Protein AF-A0A3D5N5K6-F1 (afdb_monomer)

Solvent-accessible surface area (backbone atoms only — not comparable to full-atom values): 16602 Å² total; per-residue (Å²): 133,78,79,42,52,76,46,77,50,77,44,56,60,80,38,67,52,71,52,76,47,80,39,95,54,80,63,45,39,36,43,78,92,42,77,49,85,62,44,78,75,52,94,49,30,33,41,36,75,45,75,48,86,70,58,41,61,30,35,37,25,45,87,90,39,56,54,33,35,40,42,38,41,62,41,78,82,64,63,45,47,53,42,69,78,46,81,73,44,74,46,101,82,42,24,42,37,39,37,36,41,36,41,32,90,84,9,40,70,44,39,33,37,42,34,40,80,44,70,90,77,83,49,77,73,44,48,60,95,63,75,64,50,75,40,78,68,72,62,92,70,70,100,52,102,60,57,55,36,64,51,70,52,78,45,76,44,84,43,37,87,40,94,56,33,65,32,50,25,33,37,33,41,41,36,27,34,74,89,67,40,64,32,67,29,76,76,45,75,48,65,37,38,53,73,88,63,85,43,70,60,29,42,51,37,49,53,40,32,52,45,37,57,42,35,50,90,45,28,64,60,42,42,60,65,44,48,67,59,68,77,34,45,71,76,63,74,57,44,62,69,55,53,53,55,50,50,50,40,44,54,53,40,68,76,35,50,85,39,65,70,55,44,53,53,35,33,53,50,37,50,55,46,24,52,51,52,46,55,55,50,50,60,49,53,53,52,54,47,52,60,54,58,76,73,108

Nearest PDB structures (foldseek):
  3pvm-assembly2_C  TM=3.194E-01  e=9.509E-04  Homo sapiens
  5j67-assembly4_D  TM=3.113E-01  e=1.132E-03  Homo sapiens
  5kve-assembly1_E  TM=4.682E-01  e=7.605E-01  Zika virus
  6umv-assembly1_A  TM=2.781E-01  e=1.184E-01  Homo sapiens
  5kvg-assembly1_E  TM=4.454E-01  e=3.069E+00  Zika virus

Secondary structure (DSSP, 8-state):
--PPEEEEEEEETT-EEEEEEE-SS-EEEEETTEEE--EEEETTEEEEEEE--S-EEEEEEETTEEEEEEEEEEEPP---EEEESS--EE-TTSEEEE-EEEE-SS-EEEEEEEEEE--SSS-GGGG-S---EEEESS-S--SSSS--SEEE--EEEE-TTSTTTTSEEEEEEEEEETTS-EEEPPPEEEEPP-----SHHHHHHHHHHHHHHH-GGGHHHHHHHHHHHHT-GGGGTT-HHHHHHHHHHHHHHHH-TT-HHHHHHHHHHHHHHHHHHHHHHHHHHHHHHHHHHTT-

pLDDT: mean 86.35, std 11.75, range [42.94, 97.5]

Structure (mmCIF, N/CA/C/O backbone):
data_AF-A0A3D5N5K6-F1
#
_entry.id   AF-A0A3D5N5K6-F1
#
loop_
_atom_site.group_PDB
_atom_site.id
_atom_site.type_symbol
_atom_site.label_atom_id
_atom_site.label_alt_id
_atom_site.label_comp_id
_atom_site.label_asym_id
_atom_site.label_entity_id
_atom_site.label_seq_id
_atom_site.pdbx_PDB_ins_code
_atom_site.Cartn_x
_atom_site.Cartn_y
_atom_site.Cartn_z
_atom_site.occupancy
_atom_site.B_iso_or_equiv
_atom_site.auth_seq_id
_atom_site.auth_comp_id
_atom_site.auth_asym_id
_atom_site.auth_atom_id
_atom_site.pdbx_PDB_model_num
ATOM 1 N N . PRO A 1 1 ? -42.366 6.193 50.658 1.00 42.94 1 PRO A N 1
ATOM 2 C CA . PRO A 1 1 ? -41.509 5.410 49.743 1.00 42.94 1 PRO A CA 1
ATOM 3 C C . PRO A 1 1 ? -41.446 6.104 48.379 1.00 42.94 1 PRO A C 1
ATOM 5 O O . PRO A 1 1 ? -42.270 5.856 47.506 1.00 42.94 1 PRO A O 1
ATOM 8 N N . SER A 1 2 ? -40.545 7.076 48.244 1.00 47.59 2 SER A N 1
ATOM 9 C CA . SER A 1 2 ? -40.238 7.666 46.942 1.00 47.59 2 SER A CA 1
ATOM 10 C C . SER A 1 2 ? -39.513 6.597 46.129 1.00 47.59 2 SER A C 1
ATOM 12 O O . SER A 1 2 ? -38.385 6.258 46.479 1.00 47.59 2 SER A O 1
ATOM 14 N N . ASN A 1 3 ? -40.178 6.023 45.125 1.00 56.62 3 ASN A N 1
ATOM 15 C CA . ASN A 1 3 ? -39.531 5.129 44.168 1.00 56.62 3 ASN A CA 1
ATOM 16 C C . ASN A 1 3 ? -38.364 5.894 43.539 1.00 56.62 3 ASN A C 1
ATOM 18 O O . ASN A 1 3 ? -38.592 6.931 42.916 1.00 56.62 3 ASN A O 1
ATOM 22 N N . GLY A 1 4 ? -37.136 5.424 43.766 1.00 64.19 4 GLY A N 1
ATOM 23 C CA . GLY A 1 4 ? -35.957 5.956 43.096 1.00 64.19 4 GLY A CA 1
ATOM 24 C C . GLY A 1 4 ? -36.121 5.860 41.581 1.00 64.19 4 GLY A C 1
ATOM 25 O O . GLY A 1 4 ? -36.787 4.955 41.072 1.00 64.19 4 GLY A O 1
ATOM 26 N N . GLU A 1 5 ? -35.553 6.821 40.865 1.00 81.81 5 GLU A N 1
ATOM 27 C CA . GLU A 1 5 ? -35.634 6.865 39.408 1.00 81.81 5 GLU A CA 1
ATOM 28 C C . GLU A 1 5 ? -34.797 5.728 38.810 1.00 81.81 5 GLU A C 1
ATOM 30 O O . GLU A 1 5 ? -33.631 5.562 39.171 1.00 81.81 5 GLU A O 1
ATOM 35 N N . VAL A 1 6 ? -35.390 4.923 37.923 1.00 88.06 6 VAL A N 1
ATOM 36 C CA . VAL A 1 6 ? -34.690 3.840 37.220 1.00 88.06 6 VAL A CA 1
ATOM 37 C C . VAL A 1 6 ? -34.416 4.284 35.793 1.00 88.06 6 VAL A C 1
ATOM 39 O O . VAL A 1 6 ? -35.353 4.483 35.020 1.00 88.06 6 VAL A O 1
ATOM 42 N N . ILE A 1 7 ? -33.142 4.392 35.430 1.00 89.25 7 ILE A N 1
ATOM 43 C CA . ILE A 1 7 ? -32.708 4.757 34.081 1.00 89.25 7 ILE A CA 1
ATOM 44 C C . ILE A 1 7 ? -31.964 3.575 33.469 1.00 89.25 7 ILE A C 1
ATOM 46 O O . ILE A 1 7 ? -31.137 2.939 34.118 1.00 89.25 7 ILE A O 1
ATOM 50 N N . ASN A 1 8 ? -32.267 3.275 32.210 1.00 90.94 8 ASN A N 1
ATOM 51 C CA . ASN A 1 8 ? -31.584 2.240 31.443 1.00 90.94 8 ASN A CA 1
ATOM 52 C C . ASN A 1 8 ? -30.817 2.914 30.307 1.00 90.94 8 ASN A C 1
ATOM 54 O O . ASN A 1 8 ? -31.402 3.713 29.575 1.00 90.94 8 ASN A O 1
ATOM 58 N N . PHE A 1 9 ? -29.542 2.583 30.136 1.00 85.69 9 PHE A N 1
ATOM 59 C CA . PHE A 1 9 ? -28.748 3.060 29.006 1.00 85.69 9 PHE A CA 1
ATOM 60 C C . PHE A 1 9 ? -27.690 2.035 28.597 1.00 85.69 9 PHE A C 1
ATOM 62 O O . PHE A 1 9 ? -27.199 1.245 29.407 1.00 85.69 9 PHE A O 1
ATOM 69 N N . GLN A 1 10 ? -27.369 2.052 27.306 1.00 87.06 10 GLN A N 1
ATOM 70 C CA . GLN A 1 10 ? -26.260 1.310 26.721 1.00 87.06 10 GLN A CA 1
ATOM 71 C C . GLN A 1 10 ? -25.088 2.263 26.528 1.00 87.06 10 GLN A C 1
ATOM 73 O O . GLN A 1 10 ? -25.282 3.372 26.032 1.00 87.06 10 GLN A O 1
ATOM 78 N N . VAL A 1 11 ? -23.897 1.835 26.937 1.00 86.56 11 VAL A N 1
ATOM 79 C CA . VAL A 1 11 ? -22.668 2.629 26.819 1.00 86.56 11 VAL A CA 1
ATOM 80 C C . VAL A 1 11 ? -21.527 1.770 26.273 1.00 86.56 11 VAL A C 1
ATOM 82 O O . VAL A 1 11 ? -21.474 0.577 26.589 1.00 86.56 11 VAL A O 1
ATOM 85 N N . PRO A 1 12 ? -20.608 2.344 25.479 1.00 83.50 12 PRO A N 1
ATOM 86 C CA . PRO A 1 12 ? -19.409 1.643 25.036 1.00 83.50 12 PRO A CA 1
ATOM 87 C C . PRO A 1 12 ? -18.502 1.269 26.212 1.00 83.50 12 PRO A C 1
ATOM 89 O O . PRO A 1 12 ? -18.447 1.976 27.229 1.00 83.50 12 PRO A O 1
ATOM 92 N N . ALA A 1 13 ? -17.744 0.187 26.059 1.00 81.75 13 ALA A N 1
ATOM 93 C CA . ALA A 1 13 ? -16.665 -0.136 26.982 1.00 81.75 13 ALA A CA 1
ATOM 94 C C . ALA A 1 13 ? -15.636 0.997 27.087 1.00 81.75 13 ALA A C 1
ATOM 96 O O . ALA A 1 13 ? -15.306 1.645 26.102 1.00 81.75 13 ALA A O 1
ATOM 97 N N . GLY A 1 14 ? -15.162 1.261 28.309 1.00 79.19 14 GLY A N 1
ATOM 98 C CA . GLY A 1 14 ? -14.255 2.379 28.598 1.00 79.19 14 GLY A CA 1
ATOM 99 C C . GLY A 1 14 ? -14.946 3.713 28.912 1.00 79.19 14 GLY A C 1
ATOM 100 O O . GLY A 1 14 ? -14.258 4.684 29.214 1.00 79.19 14 GLY A O 1
ATOM 101 N N . SER A 1 15 ? -16.283 3.769 28.899 1.00 86.75 15 SER A N 1
ATOM 102 C CA . SER A 1 15 ? -17.033 4.968 29.301 1.00 86.75 15 SER A CA 1
ATOM 103 C C . SER A 1 15 ? -16.816 5.329 30.774 1.00 86.75 15 SER A C 1
ATOM 105 O O . SER A 1 15 ? -16.721 4.452 31.638 1.00 86.75 15 SER A O 1
ATOM 107 N N . THR A 1 16 ? -16.817 6.625 31.081 1.00 89.88 16 THR A N 1
ATOM 108 C CA . THR A 1 16 ? -16.838 7.148 32.451 1.00 89.88 16 THR A CA 1
ATOM 109 C C . THR A 1 16 ? -18.247 7.587 32.830 1.00 89.88 16 THR A C 1
ATOM 111 O O . THR A 1 16 ? -18.962 8.216 32.051 1.00 89.88 16 THR A O 1
ATOM 114 N N . LEU A 1 17 ? -18.672 7.227 34.039 1.00 89.69 17 LEU A N 1
ATOM 115 C CA . LEU A 1 17 ? -19.832 7.824 34.679 1.00 89.69 17 LEU A CA 1
ATOM 116 C C . LEU A 1 17 ? -19.340 9.060 35.424 1.00 89.69 17 LEU A C 1
ATOM 118 O O . LEU A 1 17 ? -18.648 8.926 36.434 1.00 89.69 17 LEU A O 1
ATOM 122 N N . ASP A 1 18 ? -19.711 10.231 34.917 1.00 90.75 18 ASP A N 1
ATOM 123 C CA . ASP A 1 18 ? -19.395 11.525 35.512 1.00 90.75 18 ASP A CA 1
ATOM 124 C C . ASP A 1 18 ? -20.680 12.216 35.966 1.00 90.75 18 ASP A C 1
ATOM 126 O O . ASP A 1 18 ? -21.697 12.207 35.267 1.00 90.75 18 ASP A O 1
ATOM 130 N N . GLY A 1 19 ? -20.653 12.823 37.150 1.00 89.12 19 GLY A N 1
ATOM 131 C CA . GLY A 1 19 ? -21.825 13.515 37.665 1.00 89.12 19 GLY A CA 1
ATOM 132 C C . GLY A 1 19 ? -21.583 14.288 38.949 1.00 89.12 19 GLY A C 1
ATOM 133 O O . GLY A 1 19 ? -20.615 14.062 39.675 1.00 89.12 19 GLY A O 1
ATOM 134 N N . THR A 1 20 ? -22.526 15.181 39.235 1.00 90.12 20 THR A N 1
ATOM 135 C CA . THR A 1 20 ? -22.563 15.967 40.467 1.00 90.12 20 THR A CA 1
ATOM 136 C C . THR A 1 20 ? -23.875 15.700 41.191 1.00 90.12 20 THR A C 1
ATOM 138 O O . THR A 1 20 ? -24.950 15.773 40.597 1.00 90.12 20 THR A O 1
ATOM 141 N N . ILE A 1 21 ? -23.788 15.401 42.482 1.00 90.19 21 ILE A N 1
ATOM 142 C CA . ILE A 1 21 ? -24.913 15.119 43.367 1.00 90.19 21 ILE A CA 1
ATOM 143 C C . ILE A 1 21 ? -24.948 16.204 44.436 1.00 90.19 21 ILE A C 1
ATOM 145 O O . ILE A 1 21 ? -24.011 16.341 45.218 1.00 90.19 21 ILE A O 1
ATOM 149 N N . SER A 1 22 ? -26.051 16.942 44.517 1.00 89.81 22 SER A N 1
ATOM 150 C CA . SER A 1 22 ? -26.296 17.860 45.631 1.00 89.81 22 SER A CA 1
ATOM 151 C C . SER A 1 22 ? -27.138 17.165 46.699 1.00 89.81 22 SER A C 1
ATOM 153 O O . SER A 1 22 ? -28.277 16.775 46.439 1.00 89.81 22 SER A O 1
ATOM 155 N N . SER A 1 23 ? -26.587 16.987 47.897 1.00 87.19 23 SER A N 1
ATOM 156 C CA . SER A 1 23 ? -27.236 16.278 49.002 1.00 87.19 23 SER A CA 1
ATOM 157 C C . SER A 1 23 ? -26.708 16.745 50.356 1.00 87.19 23 SER A C 1
ATOM 159 O O . SER A 1 23 ? -25.518 16.959 50.520 1.00 87.19 23 SER A O 1
ATOM 161 N N . ILE A 1 24 ? -27.597 16.851 51.348 1.00 88.38 24 ILE A N 1
ATOM 162 C CA . ILE A 1 24 ? -27.234 17.161 52.746 1.00 88.38 24 ILE A CA 1
ATOM 163 C C . ILE A 1 24 ? -26.502 15.984 53.415 1.00 88.38 24 ILE A C 1
ATOM 165 O O . ILE A 1 24 ? -25.758 16.168 54.371 1.00 88.38 24 ILE A O 1
ATOM 169 N N . TRP A 1 25 ? -26.744 14.765 52.936 1.00 87.75 25 TRP A N 1
ATOM 170 C CA . TRP A 1 25 ? -26.111 13.549 53.442 1.00 87.75 25 TRP A CA 1
ATOM 171 C C . TRP A 1 25 ? -25.161 12.980 52.396 1.00 87.75 25 TRP A C 1
ATOM 173 O O . TRP A 1 25 ? -25.475 13.033 51.204 1.00 87.75 25 TRP A O 1
ATOM 183 N N . GLU A 1 26 ? -24.070 12.368 52.848 1.00 88.62 26 GLU A N 1
ATOM 184 C CA . GLU A 1 26 ? -23.096 11.722 51.972 1.00 88.62 26 GLU A CA 1
ATOM 185 C C . GLU A 1 26 ? -23.766 10.619 51.126 1.00 88.62 26 GLU A C 1
ATOM 187 O O . GLU A 1 26 ? -24.381 9.697 51.683 1.00 88.62 26 GLU A O 1
ATOM 192 N N . PRO A 1 27 ? -23.732 10.731 49.786 1.00 92.31 27 PRO A N 1
ATOM 193 C CA . PRO A 1 27 ? -24.239 9.700 48.900 1.00 92.31 27 PRO A CA 1
ATOM 194 C C . PRO A 1 27 ? -23.252 8.535 48.809 1.00 92.31 27 PRO A C 1
ATOM 196 O O . PRO A 1 27 ? -22.041 8.714 48.906 1.00 92.31 27 PRO A O 1
ATOM 199 N N . THR A 1 28 ? -23.770 7.344 48.526 1.00 91.75 28 THR A N 1
ATOM 200 C CA . THR A 1 28 ? -22.962 6.176 48.166 1.00 91.75 28 THR A CA 1
ATOM 201 C C . THR A 1 28 ? -23.280 5.738 46.743 1.00 91.75 28 THR A C 1
ATOM 203 O O . THR A 1 28 ? -24.437 5.767 46.318 1.00 91.75 28 THR A O 1
ATOM 206 N N . LEU A 1 29 ? -22.247 5.341 45.994 1.00 91.88 29 LEU A N 1
ATOM 207 C CA . LEU A 1 29 ? -22.386 4.721 44.679 1.00 91.88 29 LEU A CA 1
ATOM 208 C C . LEU A 1 29 ? -22.044 3.240 44.807 1.00 91.88 29 LEU A C 1
ATOM 210 O O . LEU A 1 29 ? -20.902 2.885 45.088 1.00 91.88 29 LEU A O 1
ATOM 214 N N . THR A 1 30 ? -23.018 2.370 44.575 1.00 92.75 30 THR A N 1
ATOM 215 C CA . THR A 1 30 ? -22.824 0.918 44.597 1.00 92.75 30 THR A CA 1
ATOM 216 C C . THR A 1 30 ? -22.903 0.372 43.180 1.00 92.75 30 THR A C 1
ATOM 218 O O . THR A 1 30 ? -23.944 0.472 42.530 1.00 92.75 30 THR A O 1
ATOM 221 N N . ALA A 1 31 ? -21.809 -0.215 42.705 1.00 91.31 31 ALA A N 1
ATOM 222 C CA . ALA A 1 31 ? -21.735 -0.948 41.450 1.00 91.31 31 ALA A CA 1
ATOM 223 C C . ALA A 1 31 ? -21.956 -2.461 41.694 1.00 91.31 31 ALA A C 1
ATOM 225 O O . ALA A 1 31 ? -21.892 -2.909 42.842 1.00 91.31 31 ALA A O 1
ATOM 226 N N . PRO A 1 32 ? -22.200 -3.273 40.648 1.00 89.06 32 PRO A N 1
ATOM 227 C CA . PRO A 1 32 ? -22.396 -4.722 40.788 1.00 89.06 32 PRO A CA 1
ATOM 228 C C . PRO A 1 32 ? -21.293 -5.487 41.546 1.00 89.06 32 PRO A C 1
ATOM 230 O O . PRO A 1 32 ? -21.597 -6.471 42.218 1.00 89.06 32 PRO A O 1
ATOM 233 N N . ASP A 1 33 ? -20.037 -5.042 41.463 1.00 88.62 33 ASP A N 1
ATOM 234 C CA . ASP A 1 33 ? -18.869 -5.639 42.141 1.00 88.62 33 ASP A CA 1
ATOM 235 C C . ASP A 1 33 ? -18.492 -4.972 43.477 1.00 88.62 33 ASP A C 1
ATOM 237 O O . ASP A 1 33 ? -17.553 -5.422 44.134 1.00 88.62 33 ASP A O 1
ATOM 241 N N . GLY A 1 34 ? -19.183 -3.905 43.889 1.00 89.56 34 GLY A N 1
ATOM 242 C CA . GLY A 1 34 ? -18.891 -3.202 45.136 1.00 89.56 34 GLY A CA 1
ATOM 243 C C . GLY A 1 34 ? -19.082 -1.691 45.075 1.00 89.56 34 GLY A C 1
ATOM 244 O O . GLY A 1 34 ? -19.496 -1.112 44.070 1.00 89.56 34 GLY A O 1
ATOM 245 N N . GLU A 1 35 ? -18.781 -1.035 46.190 1.00 90.38 35 GLU A N 1
ATOM 246 C CA . GLU A 1 35 ? -18.906 0.415 46.318 1.00 90.38 35 GLU A CA 1
ATOM 247 C C . GLU A 1 35 ? -17.809 1.157 45.544 1.00 90.38 35 GLU A C 1
ATOM 249 O O . GLU A 1 35 ? -16.690 0.669 45.353 1.00 90.38 35 GLU A O 1
ATOM 254 N N . ARG A 1 36 ? -18.154 2.348 45.060 1.00 89.69 36 ARG A N 1
ATOM 255 C CA . ARG A 1 36 ? -17.258 3.273 44.375 1.00 89.69 36 ARG A CA 1
ATOM 256 C C . ARG A 1 36 ? -17.138 4.555 45.192 1.00 89.69 36 ARG A C 1
ATOM 258 O O . ARG A 1 36 ? -18.142 5.016 45.738 1.00 89.69 36 ARG A O 1
ATOM 265 N N . PRO A 1 37 ? -15.932 5.137 45.276 1.00 85.31 37 PRO A N 1
ATOM 266 C CA . PRO A 1 37 ? -15.736 6.370 46.015 1.00 85.31 37 PRO A CA 1
ATOM 267 C C . PRO A 1 37 ? -16.474 7.521 45.329 1.00 85.31 37 PRO A C 1
ATOM 269 O O . PRO A 1 37 ? -16.480 7.629 44.101 1.00 85.31 37 PRO A O 1
ATOM 272 N N . ILE A 1 38 ? -17.053 8.397 46.141 1.00 87.56 38 ILE A N 1
ATOM 273 C CA . ILE A 1 38 ? -17.571 9.695 45.718 1.00 87.56 38 ILE A CA 1
ATOM 274 C C . ILE A 1 38 ? -16.760 10.754 46.465 1.00 87.56 38 ILE A C 1
ATOM 276 O O . ILE A 1 38 ? -16.502 10.604 47.657 1.00 87.56 38 ILE A O 1
ATOM 280 N N . ALA A 1 39 ? -16.321 11.801 45.767 1.00 86.19 39 ALA A N 1
ATOM 281 C CA . ALA A 1 39 ? -15.555 12.880 46.375 1.00 86.19 39 ALA A CA 1
ATOM 282 C C . ALA A 1 39 ? -16.476 14.055 46.710 1.00 86.19 39 ALA A C 1
ATOM 284 O O . ALA A 1 39 ? -17.243 14.513 45.865 1.00 86.19 39 ALA A O 1
ATOM 285 N N . GLU A 1 40 ? -16.390 14.585 47.925 1.00 85.69 40 GLU A N 1
ATOM 286 C CA . GLU A 1 40 ? -17.026 15.862 48.244 1.00 85.69 40 GLU A CA 1
ATOM 287 C C . GLU A 1 40 ? -16.225 17.004 47.606 1.00 85.69 40 GLU A C 1
ATOM 289 O O . GLU A 1 40 ? -15.005 17.076 47.755 1.00 85.69 40 GLU A O 1
ATOM 294 N N . SER A 1 41 ? -16.903 17.880 46.863 1.00 85.25 41 SER A N 1
ATOM 295 C CA . SER A 1 41 ? -16.257 19.011 46.194 1.00 85.25 41 SER A CA 1
ATOM 296 C C . SER A 1 41 ? -16.438 20.326 46.946 1.00 85.25 41 SER A C 1
ATOM 298 O O . SER A 1 41 ? -15.488 21.099 46.961 1.00 85.25 41 SER A O 1
ATOM 300 N N . ASN A 1 42 ? -17.629 20.609 47.489 1.00 79.19 42 ASN A N 1
ATOM 301 C CA . ASN A 1 42 ? -17.975 21.825 48.249 1.00 79.19 42 ASN A CA 1
ATOM 302 C C . ASN A 1 42 ? -19.343 21.635 48.923 1.00 79.19 42 ASN A C 1
ATOM 304 O O . ASN A 1 42 ? -20.204 21.055 48.278 1.00 79.19 42 ASN A O 1
ATOM 308 N N . ASP A 1 43 ? -19.558 22.167 50.134 1.00 82.56 43 ASP A N 1
ATOM 309 C CA . ASP A 1 43 ? -20.829 22.221 50.895 1.00 82.56 43 ASP A CA 1
ATOM 310 C C . ASP A 1 43 ? -22.018 21.463 50.268 1.00 82.56 43 ASP A C 1
ATOM 312 O O . ASP A 1 43 ? -22.767 22.016 49.455 1.00 82.56 43 ASP A O 1
ATOM 316 N N . ASN A 1 44 ? -22.226 20.206 50.681 1.00 86.75 44 ASN A N 1
ATOM 317 C CA . ASN A 1 44 ? -23.343 19.362 50.229 1.00 86.75 44 ASN A CA 1
ATOM 318 C C . ASN A 1 44 ? -23.353 19.068 48.711 1.00 86.75 44 ASN A C 1
ATOM 320 O O . ASN A 1 44 ? -24.399 18.736 48.148 1.00 86.75 44 ASN A O 1
ATOM 324 N N . SER A 1 45 ? -22.215 19.194 48.029 1.00 90.12 45 SER A N 1
ATOM 325 C CA . SER A 1 45 ? -22.020 18.872 46.614 1.00 90.12 45 SER A CA 1
ATOM 326 C C . SER A 1 45 ? -20.921 17.830 46.457 1.00 90.12 45 SER A C 1
ATOM 328 O O . SER A 1 45 ? -19.756 18.054 46.792 1.00 90.12 45 SER A O 1
ATOM 330 N N . TYR A 1 46 ? -21.300 16.703 45.876 1.00 89.06 46 TYR A N 1
ATOM 331 C CA . TYR A 1 46 ? -20.467 15.531 45.685 1.00 89.06 46 TYR A CA 1
ATOM 332 C C . TYR A 1 46 ? -20.244 15.295 44.197 1.00 89.06 46 TYR A C 1
ATOM 334 O O . TYR A 1 46 ? -21.188 15.339 43.414 1.00 89.06 46 TYR A O 1
ATOM 342 N N . VAL A 1 47 ? -19.005 15.044 43.801 1.00 90.25 47 VAL A N 1
ATOM 343 C CA . VAL A 1 47 ? -18.623 14.744 42.423 1.00 90.25 47 VAL A CA 1
ATOM 344 C C . VAL A 1 47 ? -18.200 13.287 42.350 1.00 90.25 47 VAL A C 1
ATOM 346 O O . VAL A 1 47 ? -17.437 12.792 43.183 1.00 90.25 47 VAL A O 1
ATOM 349 N N . LEU A 1 48 ? -18.699 12.595 41.335 1.00 90.06 48 LEU A N 1
ATOM 350 C CA . LEU A 1 48 ? -18.273 11.250 40.997 1.00 90.06 48 LEU A CA 1
ATOM 351 C C . LEU A 1 48 ? -17.705 11.252 39.581 1.00 90.06 48 LEU A C 1
ATOM 353 O O . LEU A 1 48 ? -18.239 11.901 38.684 1.00 90.06 48 LEU A O 1
ATOM 357 N N . SER A 1 49 ? -16.615 10.515 39.418 1.00 90.38 49 SER A N 1
ATOM 358 C CA . SER A 1 49 ? -16.016 10.185 38.133 1.00 90.38 49 SER A CA 1
ATOM 359 C C . SER A 1 49 ? -15.480 8.768 38.257 1.00 90.38 49 SER A C 1
ATOM 361 O O . SER A 1 49 ? -14.550 8.509 39.026 1.00 90.38 49 SER A O 1
ATOM 363 N N . THR A 1 50 ? -16.139 7.808 37.615 1.00 88.31 50 THR A N 1
ATOM 364 C CA . THR A 1 50 ? -15.771 6.394 37.742 1.00 88.31 50 THR A CA 1
ATOM 365 C C . THR A 1 50 ? -15.898 5.665 36.415 1.00 88.31 50 THR A C 1
ATOM 367 O O . THR A 1 50 ? -16.860 5.856 35.677 1.00 88.31 50 THR A O 1
ATOM 370 N N . ALA A 1 51 ? -14.917 4.821 36.099 1.00 88.62 51 ALA A N 1
ATOM 371 C CA . ALA A 1 51 ? -14.943 4.013 34.888 1.00 88.62 51 ALA A CA 1
ATOM 372 C C . ALA A 1 51 ? -16.023 2.924 34.988 1.00 88.62 51 ALA A C 1
ATOM 374 O O . ALA A 1 51 ? -16.092 2.168 35.967 1.00 88.62 51 ALA A O 1
ATOM 375 N N . ILE A 1 52 ? -16.857 2.827 33.958 1.00 88.88 52 ILE A N 1
ATOM 376 C CA . ILE A 1 52 ? -17.892 1.808 33.848 1.00 88.88 52 ILE A CA 1
ATOM 377 C C . ILE A 1 52 ? -17.253 0.563 33.227 1.00 88.88 52 ILE A C 1
ATOM 379 O O . ILE A 1 52 ? -17.190 0.418 32.013 1.00 88.88 52 ILE A O 1
ATOM 383 N N . ASN A 1 53 ? -16.775 -0.349 34.072 1.00 86.19 53 ASN A N 1
ATOM 384 C CA . ASN A 1 53 ? -16.077 -1.564 33.623 1.00 86.19 53 ASN A CA 1
ATOM 385 C C . ASN A 1 53 ? -16.966 -2.820 33.611 1.00 86.19 53 ASN A C 1
ATOM 387 O O . ASN A 1 53 ? -16.504 -3.897 33.245 1.00 86.19 53 ASN A O 1
ATOM 391 N N . GLN A 1 54 ? -18.222 -2.711 34.052 1.00 84.81 54 GLN A N 1
ATOM 392 C CA . GLN A 1 54 ? -19.127 -3.852 34.208 1.00 84.81 54 GLN A CA 1
ATOM 393 C C . GLN A 1 54 ? -20.593 -3.481 33.977 1.00 84.81 54 GLN A C 1
ATOM 395 O O . GLN A 1 54 ? -21.083 -2.446 34.451 1.00 84.81 54 GLN A O 1
ATOM 400 N N . SER A 1 55 ? -21.293 -4.358 33.260 1.00 90.62 55 SER A N 1
ATOM 401 C CA . SER A 1 55 ? -22.738 -4.265 33.086 1.00 90.62 55 SER A CA 1
ATOM 402 C C . SER A 1 55 ? -23.441 -4.619 34.388 1.00 90.62 55 SER A C 1
ATOM 404 O O . SER A 1 55 ? -22.982 -5.464 35.156 1.00 90.62 55 SER A O 1
ATOM 406 N N . GLY A 1 56 ? -24.598 -4.012 34.610 1.00 91.62 56 GLY A N 1
ATOM 407 C CA . GLY A 1 56 ? -25.482 -4.356 35.708 1.00 91.62 56 GLY A CA 1
ATOM 408 C C . GLY A 1 56 ? -26.131 -3.136 36.333 1.00 91.62 56 GLY A C 1
ATOM 409 O O . GLY A 1 56 ? -26.137 -2.037 35.779 1.00 91.62 56 GLY A O 1
ATOM 410 N N . THR A 1 57 ? -26.710 -3.358 37.504 1.00 93.50 57 THR A N 1
ATOM 411 C CA . THR A 1 57 ? -27.438 -2.331 38.239 1.00 93.50 57 THR A CA 1
ATOM 412 C C . THR A 1 57 ? -26.491 -1.567 39.153 1.00 93.50 57 THR A C 1
ATOM 414 O O . THR A 1 57 ? -25.969 -2.122 40.119 1.00 93.50 57 THR A O 1
ATOM 417 N N . TRP A 1 58 ? -26.312 -0.286 38.864 1.00 93.00 58 TRP A N 1
ATOM 418 C CA . TRP A 1 58 ? -25.620 0.674 39.710 1.00 93.00 58 TRP A CA 1
ATOM 419 C C . TRP A 1 58 ? -26.651 1.479 40.498 1.00 93.00 58 TRP A C 1
ATOM 421 O O . TRP A 1 58 ? -27.734 1.775 39.991 1.00 93.00 58 TRP A O 1
ATOM 431 N N . ARG A 1 59 ? -26.346 1.824 41.747 1.00 93.94 59 ARG A N 1
ATOM 432 C CA . ARG A 1 59 ? -27.273 2.541 42.629 1.00 93.94 59 ARG A CA 1
ATOM 433 C C . ARG A 1 59 ? -26.588 3.724 43.277 1.00 93.94 59 ARG A C 1
ATOM 435 O O . ARG A 1 59 ? -25.478 3.586 43.780 1.00 93.94 59 ARG A O 1
ATOM 442 N N . ILE A 1 60 ? -27.272 4.860 43.269 1.00 92.38 60 ILE A N 1
ATOM 443 C CA . ILE A 1 60 ? -26.917 6.025 44.071 1.00 92.38 60 ILE A CA 1
ATOM 444 C C . ILE A 1 60 ? -27.901 6.079 45.228 1.00 92.38 60 ILE A C 1
ATOM 446 O O . ILE A 1 60 ? -29.110 6.258 45.023 1.00 92.38 60 ILE A O 1
ATOM 450 N N . SER A 1 61 ? -27.380 5.943 46.440 1.00 92.25 61 SER A N 1
ATOM 451 C CA . SER A 1 61 ? -28.183 5.863 47.653 1.00 92.25 61 SER A CA 1
ATOM 452 C C . SER A 1 61 ? -27.817 7.004 48.594 1.00 92.25 61 SER A C 1
ATOM 454 O O . SER A 1 61 ? -26.664 7.402 48.711 1.00 92.25 61 SER A O 1
ATOM 456 N N . VAL A 1 62 ? -28.824 7.562 49.263 1.00 90.12 62 VAL A N 1
ATOM 457 C CA . VAL A 1 62 ? -28.650 8.622 50.263 1.00 90.12 62 VAL A CA 1
ATOM 458 C C . VAL A 1 62 ? -29.394 8.193 51.511 1.00 90.12 62 VAL A C 1
ATOM 460 O O . VAL A 1 62 ? -30.603 7.940 51.454 1.00 90.12 62 VAL A O 1
ATOM 463 N N . TRP A 1 63 ? -28.677 8.106 52.633 1.00 88.00 63 TRP A N 1
ATOM 464 C CA . TRP A 1 63 ? -29.218 7.621 53.905 1.00 88.00 63 TRP A CA 1
ATOM 465 C C . TRP A 1 63 ? -29.914 6.252 53.761 1.00 88.00 63 TRP A C 1
ATOM 467 O O . TRP A 1 63 ? -31.069 6.065 54.144 1.00 88.00 63 TRP A O 1
ATOM 477 N N . GLY A 1 64 ? -29.225 5.306 53.113 1.00 82.88 64 GLY A N 1
ATOM 478 C CA . GLY A 1 64 ? -29.686 3.924 52.927 1.00 82.88 64 GLY A CA 1
ATOM 479 C C . GLY A 1 64 ? -30.883 3.740 51.987 1.00 82.88 64 GLY A C 1
ATOM 480 O O . GLY A 1 64 ? -31.381 2.626 51.865 1.00 82.88 64 GLY A O 1
ATOM 481 N N . ASN A 1 65 ? -31.358 4.803 51.331 1.00 88.75 65 ASN A N 1
ATOM 482 C CA . ASN A 1 65 ? -32.443 4.732 50.357 1.00 88.75 65 ASN A CA 1
ATOM 483 C C . ASN A 1 65 ? -31.909 5.002 48.952 1.00 88.75 65 ASN A C 1
ATOM 485 O O . ASN A 1 65 ? -31.296 6.047 48.718 1.00 88.75 65 ASN A O 1
ATOM 489 N N . ASP A 1 66 ? -32.207 4.102 48.020 1.00 90.00 66 ASP A N 1
ATOM 490 C CA . ASP A 1 66 ? -31.866 4.263 46.608 1.00 90.00 66 ASP A CA 1
ATOM 491 C C . ASP A 1 66 ? -32.627 5.457 46.027 1.00 90.00 66 ASP A C 1
ATOM 493 O O . ASP A 1 66 ? -33.861 5.490 45.992 1.00 90.00 66 ASP A O 1
ATOM 497 N N . ARG A 1 67 ? -31.882 6.475 45.596 1.00 91.19 67 ARG A N 1
ATOM 498 C CA . ARG A 1 67 ? -32.430 7.675 44.953 1.00 91.19 67 ARG A CA 1
ATOM 499 C C . ARG A 1 67 ? -32.447 7.531 43.442 1.00 91.19 67 ARG A C 1
ATOM 501 O O . ARG A 1 67 ? -33.392 7.989 42.806 1.00 91.19 67 ARG A O 1
ATOM 508 N N . MET A 1 68 ? -31.441 6.852 42.899 1.00 90.06 68 MET A N 1
ATOM 509 C CA . MET A 1 68 ? -31.292 6.608 41.473 1.00 90.06 68 MET A CA 1
ATOM 510 C C . MET A 1 68 ? -30.732 5.207 41.249 1.00 90.06 68 MET A C 1
ATOM 512 O O . MET A 1 68 ? -29.811 4.773 41.940 1.00 90.06 68 MET A O 1
ATOM 516 N N . THR A 1 69 ? -31.301 4.495 40.288 1.00 93.00 69 THR A N 1
ATOM 517 C CA . THR A 1 69 ? -30.856 3.175 39.849 1.00 93.00 69 THR A CA 1
ATOM 518 C C . THR A 1 69 ? -30.535 3.248 38.364 1.00 93.00 69 THR A C 1
ATOM 520 O O . THR A 1 69 ? -31.387 3.604 37.555 1.00 93.00 69 THR A O 1
ATOM 523 N N . LEU A 1 70 ? -29.305 2.908 38.001 1.00 92.38 70 LEU A N 1
ATOM 524 C CA . LEU A 1 70 ? -28.809 2.916 36.632 1.00 92.38 70 LEU A CA 1
ATOM 525 C C . LEU A 1 70 ? -28.611 1.465 36.205 1.00 92.38 70 LEU A C 1
ATOM 527 O O . LEU A 1 70 ? -27.747 0.769 36.730 1.00 92.38 70 LEU A O 1
ATOM 531 N N . ASN A 1 71 ? -29.408 0.989 35.260 1.00 93.62 71 ASN A N 1
ATOM 532 C CA . ASN A 1 71 ? -29.160 -0.298 34.624 1.00 93.62 71 ASN A CA 1
ATOM 533 C C . ASN A 1 71 ? -28.274 -0.053 33.408 1.00 93.62 71 ASN A C 1
ATOM 535 O O . ASN A 1 71 ? -28.745 0.393 32.358 1.00 93.62 71 ASN A O 1
ATOM 539 N N . ILE A 1 72 ? -26.985 -0.320 33.587 1.00 92.12 72 ILE A N 1
ATOM 540 C CA . ILE A 1 72 ? -25.961 -0.052 32.589 1.00 92.12 72 ILE A CA 1
ATOM 541 C C . ILE A 1 72 ? -25.677 -1.337 31.828 1.00 92.12 72 ILE A C 1
ATOM 543 O O . ILE A 1 72 ? -25.345 -2.360 32.430 1.00 92.12 72 ILE A O 1
ATOM 547 N N . ASN A 1 73 ? -25.787 -1.286 30.505 1.00 90.50 73 ASN A N 1
ATOM 548 C CA . ASN A 1 73 ? -25.346 -2.372 29.644 1.00 90.50 73 ASN A CA 1
ATOM 549 C C . ASN A 1 73 ? -24.129 -1.919 28.833 1.00 90.50 73 ASN A C 1
ATOM 551 O O . ASN A 1 73 ? -24.257 -1.057 27.963 1.00 90.50 73 ASN A O 1
ATOM 555 N N . LEU A 1 74 ? -22.963 -2.489 29.134 1.00 87.31 74 LEU A N 1
ATOM 556 C CA . LEU A 1 74 ? -21.756 -2.281 28.350 1.00 87.31 74 LEU A CA 1
ATOM 557 C C . LEU A 1 74 ? -21.835 -3.019 27.021 1.00 87.31 74 LEU A C 1
ATOM 559 O O . LEU A 1 74 ? -22.046 -4.232 26.982 1.00 87.31 74 LEU A O 1
ATOM 563 N N . VAL A 1 75 ? -21.590 -2.280 25.948 1.00 84.81 75 VAL A N 1
ATOM 564 C CA . VAL A 1 75 ? -21.357 -2.831 24.618 1.00 84.81 75 VAL A CA 1
ATOM 565 C C . VAL A 1 75 ? -19.850 -2.846 24.395 1.00 84.81 75 VAL A C 1
ATOM 567 O O . VAL A 1 75 ? -19.200 -1.803 24.463 1.00 84.81 75 VAL A O 1
ATOM 570 N N . ALA A 1 76 ? -19.288 -4.039 24.205 1.00 82.81 76 ALA A N 1
ATOM 571 C CA . ALA A 1 76 ? -17.893 -4.171 23.814 1.00 82.81 76 ALA A CA 1
ATOM 572 C C . ALA A 1 76 ? -17.731 -3.636 22.389 1.00 82.81 76 ALA A C 1
ATOM 574 O O . ALA A 1 76 ? -18.513 -3.998 21.513 1.00 82.81 76 ALA A O 1
ATOM 575 N N . ASP A 1 77 ? -16.734 -2.782 22.204 1.00 84.75 77 ASP A N 1
ATOM 576 C CA . ASP A 1 77 ? -16.345 -2.250 20.906 1.00 84.75 77 ASP A CA 1
ATOM 577 C C . ASP A 1 77 ? -15.751 -3.368 20.036 1.00 84.75 77 ASP A C 1
ATOM 579 O O . ASP A 1 77 ? -14.987 -4.205 20.538 1.00 84.75 77 ASP A O 1
ATOM 583 N N . THR A 1 78 ? -16.129 -3.418 18.762 1.00 88.56 78 THR A N 1
ATOM 584 C CA . THR A 1 78 ? -15.760 -4.509 17.857 1.00 88.56 78 THR A CA 1
ATOM 585 C C . THR A 1 78 ? -14.751 -4.061 16.821 1.00 88.56 78 THR A C 1
ATOM 587 O O . THR A 1 78 ? -14.928 -3.035 16.188 1.00 88.56 78 THR A O 1
ATOM 590 N N . ALA A 1 79 ? -13.733 -4.888 16.579 1.00 92.06 79 ALA A N 1
ATOM 591 C CA . ALA A 1 79 ? -12.736 -4.565 15.569 1.00 92.06 79 ALA A CA 1
ATOM 592 C C . ALA A 1 79 ? -13.378 -4.398 14.175 1.00 92.06 79 ALA A C 1
ATOM 594 O O . ALA A 1 79 ? -14.326 -5.131 13.847 1.00 92.06 79 ALA A O 1
ATOM 595 N N . PRO A 1 80 ? -12.809 -3.534 13.311 1.00 95.62 80 PRO A N 1
ATOM 596 C CA . PRO A 1 80 ? -13.345 -3.294 11.980 1.00 95.62 80 PRO A CA 1
ATOM 597 C C . PRO A 1 80 ? -13.500 -4.575 11.155 1.00 95.62 80 PRO A C 1
ATOM 599 O O . PRO A 1 80 ? -12.702 -5.511 11.227 1.00 95.62 80 PRO A O 1
ATOM 602 N N . THR A 1 81 ? -14.492 -4.592 10.272 1.00 96.88 81 THR A N 1
ATOM 603 C CA . THR A 1 81 ? -14.714 -5.691 9.324 1.00 96.88 81 THR A CA 1
ATOM 604 C C . THR A 1 81 ? -14.390 -5.243 7.907 1.00 96.88 81 THR A C 1
ATOM 606 O O . THR A 1 81 ? -14.940 -4.256 7.423 1.00 96.88 81 THR A O 1
ATOM 609 N N . LEU A 1 82 ? -13.504 -5.974 7.223 1.00 97.31 82 LEU A N 1
ATOM 610 C CA . LEU A 1 82 ? -12.990 -5.624 5.894 1.00 97.31 82 LEU A CA 1
ATOM 611 C C . LEU A 1 82 ? -13.249 -6.748 4.892 1.00 97.31 82 LEU A C 1
ATOM 613 O O . LEU A 1 82 ? -13.014 -7.917 5.192 1.00 97.31 82 LEU A O 1
ATOM 617 N N . GLY A 1 83 ? -13.660 -6.406 3.670 1.00 96.56 83 GLY A N 1
ATOM 618 C CA . GLY A 1 83 ? -13.887 -7.406 2.631 1.00 96.56 83 GLY A CA 1
ATOM 619 C C . GLY A 1 83 ? -13.840 -6.859 1.210 1.00 96.56 83 GLY A C 1
ATOM 620 O O . GLY A 1 83 ? -14.319 -5.763 0.926 1.00 96.56 83 GLY A O 1
ATOM 621 N N . PHE A 1 84 ? -13.291 -7.659 0.297 1.00 96.88 84 PHE A N 1
ATOM 622 C CA . PHE A 1 84 ? -13.431 -7.431 -1.140 1.00 96.88 84 PHE A CA 1
ATOM 623 C C . PHE A 1 84 ? -14.793 -7.953 -1.606 1.00 96.88 84 PHE A C 1
ATOM 625 O O . PHE A 1 84 ? -15.089 -9.137 -1.445 1.00 96.88 84 PHE A O 1
ATOM 632 N N . VAL A 1 85 ? -15.609 -7.081 -2.198 1.00 96.75 85 VAL A N 1
ATOM 633 C CA . VAL A 1 85 ? -16.936 -7.424 -2.744 1.00 96.75 85 VAL A CA 1
ATOM 634 C C . VAL A 1 85 ? -16.790 -8.296 -3.992 1.00 96.75 85 VAL A C 1
ATOM 636 O O . VAL A 1 85 ? -17.551 -9.239 -4.202 1.00 96.75 85 VAL A O 1
ATOM 639 N N . SER A 1 86 ? -15.773 -8.010 -4.802 1.00 95.00 86 SER A N 1
ATOM 640 C CA . SER A 1 86 ? -15.345 -8.844 -5.922 1.00 95.00 86 SER A CA 1
ATOM 641 C C . SER A 1 86 ? -13.820 -8.898 -5.992 1.00 95.00 86 SER A C 1
ATOM 643 O O . SER A 1 86 ? -13.154 -8.011 -5.453 1.00 95.00 86 SER A O 1
ATOM 645 N N . PRO A 1 87 ? -13.238 -9.922 -6.645 1.00 94.50 87 PRO A N 1
ATOM 646 C CA . PRO A 1 87 ? -11.795 -9.987 -6.832 1.00 94.50 87 PRO A CA 1
ATOM 647 C C . PRO A 1 87 ? -11.250 -8.698 -7.474 1.00 94.50 87 PRO A C 1
ATOM 649 O O . PRO A 1 87 ? -11.884 -8.185 -8.405 1.00 94.50 87 PRO A O 1
ATOM 652 N N . PRO A 1 88 ? -10.086 -8.185 -7.021 1.00 95.31 88 PRO A N 1
ATOM 653 C CA . PRO A 1 88 ? -9.390 -7.099 -7.700 1.00 95.31 88 PRO A CA 1
ATOM 654 C C . PRO A 1 88 ? -9.245 -7.393 -9.193 1.00 95.31 88 PRO A C 1
ATOM 656 O O . PRO A 1 88 ? -8.983 -8.531 -9.588 1.00 95.31 88 PRO A O 1
ATOM 659 N N . SER A 1 89 ? -9.427 -6.377 -10.032 1.00 95.25 89 SER A N 1
ATOM 660 C CA . SER A 1 89 ? -9.406 -6.550 -11.487 1.00 95.25 89 SER A CA 1
ATOM 661 C C . SER A 1 89 ? -8.705 -5.397 -12.189 1.00 95.25 89 SER A C 1
ATOM 663 O O . SER A 1 89 ? -8.597 -4.295 -11.656 1.00 95.25 89 SER A O 1
ATOM 665 N N . VAL A 1 90 ? -8.225 -5.650 -13.405 1.00 94.25 90 VAL A N 1
ATOM 666 C CA . VAL A 1 90 ? -7.652 -4.621 -14.277 1.00 94.25 90 VAL A CA 1
ATOM 667 C C . VAL A 1 90 ? -8.736 -4.103 -15.218 1.00 94.25 90 VAL A C 1
ATOM 669 O O . VAL A 1 90 ? -9.473 -4.869 -15.840 1.00 94.25 90 VAL A O 1
ATOM 672 N N . THR A 1 91 ? -8.864 -2.783 -15.302 1.00 93.94 91 THR A N 1
ATOM 673 C CA . THR A 1 91 ? -9.804 -2.123 -16.217 1.00 93.94 91 THR A CA 1
ATOM 674 C C . THR A 1 91 ? -9.230 -1.998 -17.630 1.00 93.94 91 THR A C 1
ATOM 676 O O . THR A 1 91 ? -8.035 -2.136 -17.840 1.00 93.94 91 THR A O 1
ATOM 679 N N . ARG A 1 92 ? -10.063 -1.621 -18.612 1.00 89.38 92 ARG A N 1
ATOM 680 C CA . ARG A 1 92 ? -9.612 -1.339 -19.994 1.00 89.38 92 ARG A CA 1
ATOM 681 C C . ARG A 1 92 ? -8.649 -0.150 -20.130 1.00 89.38 92 ARG A C 1
ATOM 683 O O . ARG A 1 92 ? -8.145 0.082 -21.218 1.00 89.38 92 ARG A O 1
ATOM 690 N N . ARG A 1 93 ? -8.494 0.658 -19.077 1.00 87.44 93 ARG A N 1
ATOM 691 C CA . ARG A 1 93 ? -7.563 1.797 -19.022 1.00 87.44 93 ARG A CA 1
ATOM 692 C C . ARG A 1 93 ? -6.339 1.472 -18.165 1.00 87.44 93 ARG A C 1
ATOM 694 O O . ARG A 1 93 ? -5.731 2.385 -17.629 1.00 87.44 93 ARG A O 1
ATOM 701 N N . ASP A 1 94 ? -6.061 0.189 -17.945 1.00 90.00 94 ASP A N 1
ATOM 702 C CA . ASP A 1 94 ? -4.926 -0.292 -17.157 1.00 90.00 94 ASP A CA 1
ATOM 703 C C . ASP A 1 94 ? -4.915 0.200 -15.699 1.00 90.00 94 ASP A C 1
ATOM 705 O O . ASP A 1 94 ? -3.901 0.171 -15.017 1.00 90.00 94 ASP A O 1
ATOM 709 N N . HIS A 1 95 ? -6.066 0.606 -15.156 1.00 92.88 95 HIS A N 1
ATOM 710 C CA . HIS A 1 95 ? -6.191 0.882 -13.723 1.00 92.88 95 HIS A CA 1
ATOM 711 C C . HIS A 1 95 ? -6.533 -0.392 -12.955 1.00 92.88 95 HIS A C 1
ATOM 713 O O . HIS A 1 95 ? -7.363 -1.189 -13.410 1.00 92.88 95 HIS A O 1
ATOM 719 N N . LEU A 1 96 ? -5.979 -0.516 -11.751 1.00 94.25 96 LEU A N 1
ATOM 720 C CA . LEU A 1 96 ? -6.420 -1.478 -10.750 1.00 94.25 96 LEU A CA 1
ATOM 721 C C . LEU A 1 96 ? -7.777 -1.027 -10.191 1.00 94.25 96 LEU A C 1
ATOM 723 O O . LEU A 1 96 ? -7.887 0.062 -9.627 1.00 94.25 96 LEU A O 1
ATOM 727 N N . ARG A 1 97 ? -8.806 -1.860 -10.345 1.00 95.81 97 ARG A N 1
ATOM 728 C CA . ARG A 1 97 ? -10.139 -1.682 -9.764 1.00 95.81 97 ARG A CA 1
ATOM 729 C C . ARG A 1 97 ? -10.276 -2.528 -8.504 1.00 95.81 97 ARG A C 1
ATOM 731 O O . ARG A 1 97 ? -10.038 -3.737 -8.529 1.00 95.81 97 ARG A O 1
ATOM 738 N N . LEU A 1 98 ? -10.735 -1.883 -7.438 1.00 96.25 98 LEU A N 1
ATOM 739 C CA . LEU A 1 98 ? -10.992 -2.488 -6.138 1.00 96.25 98 LEU A CA 1
ATOM 740 C C . LEU A 1 98 ? -12.437 -2.220 -5.739 1.00 96.25 98 LEU A C 1
ATOM 742 O O . LEU A 1 98 ? -12.815 -1.073 -5.500 1.00 96.25 98 LEU A O 1
ATOM 746 N N . ASP A 1 99 ? -13.231 -3.278 -5.651 1.00 96.81 99 ASP A N 1
ATOM 747 C CA . ASP A 1 99 ? -14.572 -3.241 -5.078 1.00 96.81 99 ASP A CA 1
ATOM 748 C C . ASP A 1 99 ? -14.478 -3.806 -3.655 1.00 96.81 99 ASP A C 1
ATOM 750 O O . ASP A 1 99 ? -14.182 -4.987 -3.463 1.00 96.81 99 ASP A O 1
ATOM 754 N N . TYR A 1 100 ? -14.670 -2.955 -2.651 1.00 96.88 100 TYR A N 1
ATOM 755 C CA . TYR A 1 100 ? -14.453 -3.295 -1.245 1.00 96.88 100 TYR A CA 1
ATOM 756 C C . TYR A 1 100 ? -15.496 -2.647 -0.343 1.00 96.88 100 TYR A C 1
ATOM 758 O O . TYR A 1 100 ? -16.155 -1.681 -0.731 1.00 96.88 100 TYR A O 1
ATOM 766 N N . VAL A 1 101 ? -15.605 -3.185 0.867 1.00 96.75 101 VAL A N 1
ATOM 767 C CA . VAL A 1 101 ? -16.396 -2.640 1.963 1.00 96.75 101 VAL A CA 1
ATOM 768 C C . VAL A 1 101 ? -15.607 -2.765 3.263 1.00 96.75 101 VAL A C 1
ATOM 770 O O . VAL A 1 101 ? -14.933 -3.770 3.503 1.00 96.75 101 VAL A O 1
ATOM 773 N N . ALA A 1 102 ? -15.699 -1.732 4.087 1.00 96.19 102 ALA A N 1
ATOM 774 C CA . ALA A 1 102 ? -15.144 -1.665 5.424 1.00 96.19 102 ALA A CA 1
ATOM 775 C C . ALA A 1 102 ? -16.214 -1.104 6.371 1.00 96.19 102 ALA A C 1
ATOM 777 O O . ALA A 1 102 ? -16.820 -0.078 6.048 1.00 96.19 102 ALA A O 1
ATOM 778 N N . ASN A 1 103 ? -16.475 -1.774 7.497 1.00 95.06 103 ASN A N 1
ATOM 779 C CA . ASN A 1 103 ? -17.462 -1.336 8.491 1.00 95.06 103 ASN A CA 1
ATOM 780 C C . ASN A 1 103 ? -16.883 -1.365 9.904 1.00 95.06 103 ASN A C 1
ATOM 782 O O . ASN A 1 103 ? -16.131 -2.281 10.235 1.00 95.06 103 ASN A O 1
ATOM 786 N N . ASP A 1 104 ? -17.323 -0.417 10.720 1.00 94.31 104 ASP A N 1
ATOM 787 C CA . ASP A 1 104 ? -16.979 -0.259 12.129 1.00 94.31 104 ASP A CA 1
ATOM 788 C C . ASP A 1 104 ? -18.150 0.399 12.878 1.00 94.31 104 ASP A C 1
ATOM 790 O O . ASP A 1 104 ? -18.888 1.195 12.289 1.00 94.31 104 ASP A O 1
ATOM 794 N N . ASP A 1 105 ? -18.359 0.069 14.150 1.00 87.81 105 ASP A N 1
ATOM 795 C CA . ASP A 1 105 ? -19.463 0.590 14.959 1.00 87.81 105 ASP A CA 1
ATOM 796 C C . ASP A 1 105 ? -19.223 2.008 15.499 1.00 87.81 105 ASP A C 1
ATOM 798 O O . ASP A 1 105 ? -20.195 2.749 15.688 1.00 87.81 105 ASP A O 1
ATOM 802 N N . TYR A 1 106 ? -17.965 2.431 15.652 1.00 86.38 106 TYR A N 1
ATOM 803 C CA . TYR A 1 106 ? -17.596 3.747 16.192 1.00 86.38 106 TYR A CA 1
ATOM 804 C C . TYR A 1 106 ? -16.748 4.611 15.252 1.00 86.38 106 TYR A C 1
ATOM 806 O O . TYR A 1 106 ? -16.411 5.747 15.596 1.00 86.38 106 TYR A O 1
ATOM 814 N N . GLY A 1 107 ? -16.479 4.129 14.044 1.00 88.44 107 GLY A N 1
ATOM 815 C CA . GLY A 1 107 ? -15.813 4.851 12.971 1.00 88.44 107 GLY A CA 1
ATOM 816 C C . GLY A 1 107 ? -14.346 4.464 12.795 1.00 88.44 107 GLY A C 1
ATOM 817 O O . GLY A 1 107 ? -13.600 4.244 13.748 1.00 88.44 107 GLY A O 1
ATOM 818 N N . MET A 1 108 ? -13.902 4.459 11.537 1.00 91.06 108 MET A N 1
ATOM 819 C CA . MET A 1 108 ? -12.531 4.098 11.172 1.00 91.06 108 MET A CA 1
ATOM 820 C C . MET A 1 108 ? -11.614 5.318 11.089 1.00 91.06 108 MET A C 1
ATOM 822 O O . MET A 1 108 ? -11.829 6.241 10.291 1.00 91.06 108 MET A O 1
ATOM 826 N N . ALA A 1 109 ? -10.546 5.297 11.882 1.00 91.19 109 ALA A N 1
ATOM 827 C CA . ALA A 1 109 ? -9.488 6.294 11.840 1.00 91.19 109 ALA A CA 1
ATOM 828 C C . ALA A 1 109 ? -8.648 6.158 10.561 1.00 91.19 109 ALA A C 1
ATOM 830 O O . ALA A 1 109 ? -8.432 7.160 9.870 1.00 91.19 109 ALA A O 1
ATOM 831 N N . GLU A 1 110 ? -8.254 4.931 10.214 1.00 93.12 110 GLU A N 1
ATOM 832 C CA . GLU A 1 110 ? -7.387 4.597 9.077 1.00 93.12 110 GLU A CA 1
ATOM 833 C C . GLU A 1 110 ? -8.004 3.463 8.245 1.00 93.12 110 GLU A C 1
ATOM 835 O O . GLU A 1 110 ? -8.568 2.512 8.794 1.00 93.12 110 GLU A O 1
ATOM 840 N N . LEU A 1 111 ? -7.875 3.554 6.918 1.00 95.50 111 LEU A N 1
ATOM 841 C CA . LEU A 1 111 ? -8.159 2.459 5.994 1.00 95.50 111 LEU A CA 1
ATOM 842 C C . LEU A 1 111 ? -7.191 2.535 4.813 1.00 95.50 111 LEU A C 1
ATOM 844 O O . LEU A 1 111 ? -7.344 3.374 3.925 1.00 95.50 111 LEU A O 1
ATOM 848 N N . ASP A 1 112 ? -6.248 1.606 4.780 1.00 96.12 112 ASP A N 1
ATOM 849 C CA . ASP A 1 112 ? -5.189 1.549 3.787 1.00 96.12 112 ASP A CA 1
ATOM 850 C C . ASP A 1 112 ? -5.270 0.281 2.946 1.00 96.12 112 ASP A C 1
ATOM 852 O O . ASP A 1 112 ? -5.554 -0.816 3.427 1.00 96.12 112 ASP A O 1
ATOM 856 N N . LEU A 1 113 ? -4.947 0.425 1.667 1.00 96.00 113 LEU A N 1
ATOM 857 C CA . LEU A 1 113 ? -4.577 -0.676 0.800 1.00 96.00 113 LEU A CA 1
ATOM 858 C C . LEU A 1 113 ? -3.066 -0.861 0.850 1.00 96.00 113 LEU A C 1
ATOM 860 O O . LEU A 1 113 ? -2.325 0.032 0.445 1.00 96.00 113 LEU A O 1
ATOM 864 N N . VAL A 1 114 ? -2.623 -2.041 1.257 1.00 95.25 114 VAL A N 1
ATOM 865 C CA . VAL A 1 114 ? -1.219 -2.442 1.248 1.00 95.25 114 VAL A CA 1
ATOM 866 C C . VAL A 1 114 ? -1.000 -3.408 0.089 1.00 95.25 114 VAL A C 1
ATOM 868 O O . VAL A 1 114 ? -1.648 -4.453 0.001 1.00 95.25 114 VAL A O 1
ATOM 871 N N . ILE A 1 115 ? -0.091 -3.051 -0.816 1.00 92.31 115 ILE A N 1
ATOM 872 C CA . ILE A 1 115 ? 0.338 -3.897 -1.931 1.00 92.31 115 ILE A CA 1
ATOM 873 C C . ILE A 1 115 ? 1.777 -4.327 -1.671 1.00 92.31 115 ILE A C 1
ATOM 875 O O . ILE A 1 115 ? 2.635 -3.490 -1.386 1.00 92.31 115 ILE A O 1
ATOM 879 N N . THR A 1 116 ? 2.049 -5.619 -1.805 1.00 88.44 116 THR A N 1
ATOM 880 C CA . THR A 1 116 ? 3.381 -6.211 -1.647 1.00 88.44 116 THR A CA 1
ATOM 881 C C . THR A 1 116 ? 3.701 -7.136 -2.819 1.00 88.44 116 THR A C 1
ATOM 883 O O . THR A 1 116 ? 2.782 -7.644 -3.465 1.00 88.44 116 THR A O 1
ATOM 886 N N . PRO A 1 117 ? 4.979 -7.387 -3.142 1.00 81.81 117 PRO A N 1
ATOM 887 C CA . PRO A 1 117 ? 5.332 -8.371 -4.158 1.00 81.81 117 PRO A CA 1
ATOM 888 C C . PRO A 1 117 ? 4.789 -9.759 -3.793 1.00 81.81 117 PRO A C 1
ATOM 890 O O . PRO A 1 117 ? 4.784 -10.142 -2.623 1.00 81.81 117 PRO A O 1
ATOM 893 N N . ALA A 1 118 ? 4.350 -10.525 -4.792 1.00 81.88 118 ALA A N 1
ATOM 894 C CA . ALA A 1 118 ? 3.993 -11.932 -4.629 1.00 81.88 118 ALA A CA 1
ATOM 895 C C . ALA A 1 118 ? 5.068 -12.801 -5.309 1.00 81.88 118 ALA A C 1
ATOM 897 O O . ALA A 1 118 ? 4.934 -13.111 -6.495 1.00 81.88 118 ALA A O 1
ATOM 898 N N . PRO A 1 119 ? 6.165 -13.157 -4.611 1.00 66.12 119 PRO A N 1
ATOM 899 C CA . PRO A 1 119 ? 7.226 -13.975 -5.187 1.00 66.12 119 PRO A CA 1
ATOM 900 C C . PRO A 1 119 ? 6.686 -15.345 -5.600 1.00 66.12 119 PRO A C 1
ATOM 902 O O . PRO A 1 119 ? 6.168 -16.098 -4.780 1.00 66.12 119 PRO A O 1
ATOM 905 N N . THR A 1 120 ? 6.841 -15.688 -6.876 1.00 58.69 120 THR A N 1
ATOM 906 C CA . THR A 1 120 ? 6.422 -16.989 -7.418 1.00 58.69 120 THR A CA 1
ATOM 907 C C . THR A 1 120 ? 7.421 -18.116 -7.131 1.00 58.69 120 THR A C 1
ATOM 909 O O . THR A 1 120 ? 7.018 -19.272 -7.124 1.00 58.69 120 THR A O 1
ATOM 912 N N . ASP A 1 121 ? 8.687 -17.793 -6.827 1.00 55.31 121 ASP A N 1
ATOM 913 C CA . ASP A 1 121 ? 9.793 -18.772 -6.776 1.00 55.31 121 ASP A CA 1
ATOM 914 C C . ASP A 1 121 ? 10.620 -18.735 -5.471 1.00 55.31 121 ASP A C 1
ATOM 916 O O . ASP A 1 121 ? 11.793 -19.102 -5.454 1.00 55.31 121 ASP A O 1
ATOM 920 N N . GLY A 1 122 ? 10.042 -18.275 -4.355 1.00 46.62 122 GLY A N 1
ATOM 921 C CA . GLY A 1 122 ? 10.675 -18.370 -3.026 1.00 46.62 122 GLY A CA 1
ATOM 922 C C . GLY A 1 122 ? 11.951 -17.539 -2.818 1.00 46.62 122 GLY A C 1
ATOM 923 O O . GLY A 1 122 ? 12.598 -17.672 -1.783 1.00 46.62 122 GLY A O 1
ATOM 924 N N . MET A 1 123 ? 12.320 -16.675 -3.765 1.00 50.03 123 MET A N 1
ATOM 925 C CA . MET A 1 123 ? 13.369 -15.675 -3.569 1.00 50.03 123 MET A CA 1
ATOM 926 C C . MET A 1 123 ? 12.742 -14.310 -3.290 1.00 50.03 123 MET A C 1
ATOM 928 O O . MET A 1 123 ? 12.470 -13.550 -4.219 1.00 50.03 123 MET A O 1
ATOM 932 N N . ASP A 1 124 ? 12.544 -14.006 -2.006 1.00 50.09 124 ASP A N 1
ATOM 933 C CA . ASP A 1 124 ? 12.161 -12.674 -1.509 1.00 50.09 124 ASP A CA 1
ATOM 934 C C . ASP A 1 124 ? 13.164 -11.582 -1.937 1.00 50.09 124 ASP A C 1
ATOM 936 O O . ASP A 1 124 ? 12.800 -10.422 -2.115 1.00 50.09 124 ASP A O 1
ATOM 940 N N . ASP A 1 125 ? 14.421 -11.960 -2.196 1.00 50.22 125 ASP A N 1
ATOM 941 C CA . ASP A 1 125 ? 15.501 -11.051 -2.604 1.00 50.22 125 ASP A CA 1
ATOM 942 C C . ASP A 1 125 ? 15.399 -10.564 -4.069 1.00 50.22 125 ASP A C 1
ATOM 944 O O . ASP A 1 125 ? 16.113 -9.640 -4.464 1.00 50.22 125 ASP A O 1
ATOM 948 N N . GLN A 1 126 ? 14.486 -11.131 -4.877 1.00 50.19 126 GLN A N 1
ATOM 949 C CA . GLN A 1 126 ? 14.236 -10.723 -6.276 1.00 50.19 126 GLN A CA 1
ATOM 950 C C . GLN A 1 126 ? 13.561 -9.354 -6.415 1.00 50.19 126 GLN A C 1
ATOM 952 O O . GLN A 1 126 ? 13.354 -8.871 -7.523 1.00 50.19 126 GLN A O 1
ATOM 957 N N . PHE A 1 127 ? 13.152 -8.723 -5.319 1.00 51.66 127 PHE A N 1
ATOM 958 C CA . PHE A 1 127 ? 12.465 -7.435 -5.396 1.00 51.66 127 PHE A CA 1
ATOM 959 C C . PHE A 1 127 ? 13.227 -6.315 -4.691 1.00 51.66 127 PHE A C 1
ATOM 961 O O . PHE A 1 127 ? 12.777 -5.178 -4.738 1.00 51.66 127 PHE A O 1
ATOM 968 N N . GLY A 1 128 ? 14.397 -6.584 -4.092 1.00 48.50 128 GLY A N 1
ATOM 969 C CA . GLY A 1 128 ? 15.091 -5.609 -3.241 1.00 48.50 128 GLY A CA 1
ATOM 970 C C . GLY A 1 128 ? 14.192 -5.074 -2.105 1.00 48.50 128 GLY A C 1
ATOM 971 O O . GLY A 1 128 ? 13.087 -5.570 -1.901 1.00 48.50 128 GLY A O 1
ATOM 972 N N . PRO A 1 129 ? 14.609 -4.046 -1.345 1.00 51.25 129 PRO A N 1
ATOM 973 C CA . PRO A 1 129 ? 13.711 -3.327 -0.461 1.00 51.25 129 PRO A CA 1
ATOM 974 C C . PRO A 1 129 ? 12.941 -2.341 -1.344 1.00 51.25 129 PRO A C 1
ATOM 976 O O . PRO A 1 129 ? 13.338 -1.188 -1.506 1.00 51.25 129 PRO A O 1
ATOM 979 N N . ILE A 1 130 ? 11.909 -2.823 -2.033 1.00 58.19 130 ILE A N 1
ATOM 980 C CA . ILE A 1 130 ? 10.889 -1.931 -2.582 1.00 58.19 130 ILE A CA 1
ATOM 981 C C . ILE A 1 130 ? 9.794 -1.870 -1.525 1.00 58.19 130 ILE A C 1
ATOM 983 O O . ILE A 1 130 ? 9.193 -2.894 -1.198 1.00 58.19 130 ILE A O 1
ATOM 987 N N . ASP A 1 131 ? 9.589 -0.679 -0.967 1.00 66.94 131 ASP A N 1
ATOM 988 C CA . ASP A 1 131 ? 8.572 -0.438 0.051 1.00 66.94 131 ASP A CA 1
ATOM 989 C C . ASP A 1 131 ? 7.191 -0.885 -0.445 1.00 66.94 131 ASP A C 1
ATOM 991 O O . ASP A 1 131 ? 6.866 -0.778 -1.633 1.00 66.94 131 ASP A O 1
ATOM 995 N N . ALA A 1 132 ? 6.370 -1.390 0.477 1.00 81.00 132 ALA A N 1
ATOM 996 C CA . ALA A 1 132 ? 4.970 -1.679 0.197 1.00 81.00 132 ALA A CA 1
ATOM 997 C C . ALA A 1 132 ? 4.285 -0.440 -0.399 1.00 81.00 132 ALA A C 1
ATOM 999 O O . ALA A 1 132 ? 4.491 0.681 0.072 1.00 81.00 132 ALA A O 1
ATOM 1000 N N . ILE A 1 133 ? 3.445 -0.626 -1.420 1.00 84.94 133 ILE A N 1
ATOM 1001 C CA . ILE A 1 133 ? 2.613 0.483 -1.894 1.00 84.94 133 ILE A CA 1
ATOM 1002 C C . ILE A 1 133 ? 1.452 0.596 -0.917 1.00 84.94 133 ILE A C 1
ATOM 1004 O O . ILE A 1 133 ? 0.568 -0.261 -0.914 1.00 84.94 133 ILE A O 1
ATOM 1008 N N . THR A 1 134 ? 1.438 1.667 -0.133 1.00 91.31 134 THR A N 1
ATOM 1009 C CA . THR A 1 134 ? 0.298 2.018 0.715 1.00 91.31 134 THR A CA 1
ATOM 1010 C C . THR A 1 134 ? -0.566 3.053 0.002 1.00 91.31 134 THR A C 1
ATOM 1012 O O . THR A 1 134 ? -0.064 4.070 -0.486 1.00 91.31 134 THR A O 1
ATOM 1015 N N . ARG A 1 135 ? -1.871 2.794 -0.105 1.00 92.25 135 ARG A N 1
ATOM 1016 C CA . ARG A 1 135 ? -2.849 3.737 -0.661 1.00 92.25 135 ARG A CA 1
ATOM 1017 C C . ARG A 1 135 ? -3.999 3.934 0.306 1.00 92.25 135 ARG A C 1
ATOM 1019 O O . ARG A 1 135 ? -4.737 2.991 0.563 1.00 92.25 135 ARG A O 1
ATOM 1026 N N . ASP A 1 136 ? -4.192 5.177 0.717 1.00 93.19 136 ASP A N 1
ATOM 1027 C CA . ASP A 1 136 ? -5.350 5.580 1.504 1.00 93.19 136 ASP A CA 1
ATOM 1028 C C . ASP A 1 136 ? -6.650 5.339 0.707 1.00 93.19 136 ASP A C 1
ATOM 1030 O O . ASP A 1 136 ? -6.843 5.845 -0.413 1.00 93.19 136 ASP A O 1
ATOM 1034 N N . LEU A 1 137 ? -7.522 4.511 1.283 1.00 91.12 137 LEU A N 1
ATOM 1035 C CA . LEU A 1 137 ? -8.847 4.165 0.772 1.00 91.12 137 LEU A CA 1
ATOM 1036 C C . LEU A 1 137 ? -9.979 4.933 1.467 1.00 91.12 137 LEU A C 1
ATOM 1038 O O . LEU A 1 137 ? -11.117 4.864 0.998 1.00 91.12 137 LEU A O 1
ATOM 1042 N N . LYS A 1 138 ? -9.699 5.651 2.556 1.00 85.00 138 LYS A N 1
ATOM 1043 C CA . LYS A 1 138 ? -10.666 6.499 3.264 1.00 85.00 138 LYS A CA 1
ATOM 1044 C C . LYS A 1 138 ? -11.083 7.702 2.414 1.00 85.00 138 LYS A C 1
ATOM 1046 O O . LYS A 1 138 ? -12.243 8.104 2.464 1.00 85.00 138 LYS A O 1
ATOM 1051 N N . GLY A 1 139 ? -10.173 8.199 1.570 1.00 70.69 139 GLY A N 1
ATOM 1052 C CA . GLY A 1 139 ? -10.400 9.346 0.684 1.00 70.69 139 GLY A CA 1
ATOM 1053 C C . GLY A 1 139 ? -10.267 10.700 1.394 1.00 70.69 139 GLY A C 1
ATOM 1054 O O . GLY A 1 139 ? -10.092 10.759 2.608 1.00 70.69 139 GLY A O 1
ATOM 1055 N N . GLU A 1 140 ? -10.327 11.799 0.630 1.00 58.59 140 GLU A N 1
ATOM 1056 C CA . GLU A 1 140 ? -10.254 13.161 1.184 1.00 58.59 140 GLU A CA 1
ATOM 1057 C C . GLU A 1 140 ? -11.514 13.476 2.016 1.00 58.59 140 GLU A C 1
ATOM 1059 O O . GLU A 1 140 ? -12.622 13.529 1.489 1.00 58.59 140 GLU A O 1
ATOM 1064 N N . GLU A 1 141 ? -11.277 13.603 3.326 1.00 57.59 141 GLU A N 1
ATOM 1065 C CA . GLU A 1 141 ? -12.108 13.990 4.478 1.00 57.59 141 GLU A CA 1
ATOM 1066 C C . GLU A 1 141 ? -13.651 14.046 4.371 1.00 57.59 141 GLU A C 1
ATOM 1068 O O . GLU A 1 141 ? -14.226 14.790 3.569 1.00 57.59 141 GLU A O 1
ATOM 1073 N N . PRO A 1 142 ? -14.366 13.428 5.339 1.00 51.06 142 PRO A N 1
ATOM 1074 C CA . PRO A 1 142 ? -15.700 13.883 5.689 1.00 51.06 142 PRO A CA 1
ATOM 1075 C C . PRO A 1 142 ? -15.603 15.313 6.236 1.00 51.06 142 PRO A C 1
ATOM 1077 O O . PRO A 1 142 ? -14.877 15.587 7.184 1.00 51.06 142 PRO A O 1
ATOM 1080 N N . THR A 1 143 ? -16.410 16.217 5.689 1.00 52.09 143 THR A N 1
ATOM 1081 C CA . THR A 1 143 ? -16.612 17.612 6.145 1.00 52.09 143 THR A CA 1
ATOM 1082 C C . THR A 1 143 ? -17.197 17.749 7.570 1.00 52.09 143 THR A C 1
ATOM 1084 O O . THR A 1 143 ? -17.682 18.812 7.964 1.00 52.09 143 THR A O 1
ATOM 1087 N N . HIS A 1 144 ? -17.158 16.680 8.367 1.00 53.41 144 HIS A N 1
ATOM 1088 C CA . HIS A 1 144 ? -17.748 16.562 9.692 1.00 53.41 144 HIS A CA 1
ATOM 1089 C C . HIS A 1 144 ? -16.755 15.901 10.652 1.00 53.41 144 HIS A C 1
ATOM 1091 O O . HIS A 1 144 ? -16.004 15.013 10.268 1.00 53.41 144 HIS A O 1
ATOM 1097 N N . SER A 1 145 ? -16.779 16.314 11.919 1.00 59.16 145 SER A N 1
ATOM 1098 C CA . SER A 1 145 ? -15.854 15.902 12.988 1.00 59.16 145 SER A CA 1
ATOM 1099 C C . SER A 1 145 ? -15.912 14.415 13.386 1.00 59.16 145 SER A C 1
ATOM 1101 O O . SER A 1 145 ? -15.384 14.052 14.432 1.00 59.16 145 SER A O 1
ATOM 1103 N N . SER A 1 146 ? -16.584 13.561 12.612 1.00 70.94 146 SER A N 1
ATOM 1104 C CA . SER A 1 146 ? -16.776 12.135 12.884 1.00 70.94 146 SER A CA 1
ATOM 1105 C C . SER A 1 146 ? -16.164 11.292 11.771 1.00 70.94 146 SER A C 1
ATOM 1107 O O . SER A 1 146 ? -16.455 11.514 10.592 1.00 70.94 146 SER A O 1
ATOM 1109 N N . THR A 1 147 ? -15.361 10.294 12.137 1.00 82.50 147 THR A N 1
ATOM 1110 C CA . THR A 1 147 ? -14.858 9.301 11.186 1.00 82.50 147 THR A CA 1
ATOM 1111 C C . THR A 1 147 ? -15.999 8.416 10.662 1.00 82.50 147 THR A C 1
ATOM 1113 O O . THR A 1 147 ? -16.985 8.187 11.367 1.00 82.50 147 THR A O 1
ATOM 1116 N N . PRO A 1 148 ? -15.926 7.950 9.404 1.00 87.19 148 PRO A N 1
ATOM 1117 C CA . PRO A 1 148 ? -16.993 7.155 8.809 1.00 87.19 148 PRO A CA 1
ATOM 1118 C C . PRO A 1 148 ? -17.044 5.749 9.421 1.00 87.19 148 PRO A C 1
ATOM 1120 O O . PRO A 1 148 ? -16.026 5.070 9.537 1.00 87.19 148 PRO A O 1
ATOM 1123 N N . THR A 1 149 ? -18.252 5.292 9.748 1.00 91.00 149 THR A N 1
ATOM 1124 C CA . THR A 1 149 ? -18.546 3.917 10.200 1.00 91.00 149 THR A CA 1
ATOM 1125 C C . THR A 1 149 ? -18.623 2.919 9.047 1.00 91.00 149 THR A C 1
ATOM 1127 O O . THR A 1 149 ? -18.543 1.713 9.251 1.00 91.00 149 THR A O 1
ATOM 1130 N N . ARG A 1 150 ? -18.761 3.400 7.806 1.00 93.56 150 ARG A N 1
ATOM 1131 C CA . ARG A 1 150 ? -18.771 2.567 6.600 1.00 93.56 150 ARG A CA 1
ATOM 1132 C C . ARG A 1 150 ? -18.051 3.264 5.455 1.00 93.56 150 ARG A C 1
ATOM 1134 O O . ARG A 1 150 ? -18.391 4.394 5.113 1.00 93.56 150 ARG A O 1
ATOM 1141 N N . ILE A 1 151 ? -17.091 2.573 4.848 1.00 93.00 151 ILE A N 1
ATOM 1142 C CA . ILE A 1 151 ? -16.351 3.021 3.661 1.00 93.00 151 ILE A CA 1
ATOM 1143 C C . ILE A 1 151 ? -16.481 1.934 2.596 1.00 93.00 151 ILE A C 1
ATOM 1145 O O . ILE A 1 151 ? -16.291 0.752 2.881 1.00 93.00 151 ILE A O 1
ATOM 1149 N N . GLU A 1 152 ? -16.805 2.314 1.363 1.00 94.19 152 GLU A N 1
ATOM 1150 C CA . GLU A 1 152 ? -16.936 1.367 0.257 1.00 94.19 152 GLU A CA 1
ATOM 1151 C C . GLU A 1 152 ? -16.454 1.934 -1.080 1.00 94.19 152 GLU A C 1
ATOM 1153 O O . GLU A 1 152 ? -16.408 3.146 -1.288 1.00 94.19 152 GLU A O 1
ATOM 1158 N N . GLY A 1 153 ? -16.067 1.023 -1.975 1.00 89.88 153 GLY A N 1
ATOM 1159 C CA . GLY A 1 153 ? -15.620 1.318 -3.336 1.00 89.88 153 GLY A CA 1
ATOM 1160 C C . GLY A 1 153 ? -16.758 1.388 -4.373 1.00 89.88 153 GLY A C 1
ATOM 1161 O O . GLY A 1 153 ? -17.934 1.292 -4.026 1.00 89.88 153 GLY A O 1
ATOM 1162 N N . PRO A 1 154 ? -16.430 1.517 -5.674 1.00 93.44 154 PRO A N 1
ATOM 1163 C CA . PRO A 1 154 ? -15.141 1.161 -6.267 1.00 93.44 154 PRO A CA 1
ATOM 1164 C C . PRO A 1 154 ? -14.049 2.228 -6.123 1.00 93.44 154 PRO A C 1
ATOM 1166 O O . PRO A 1 154 ? -14.302 3.423 -6.270 1.00 93.44 154 PRO A O 1
ATOM 1169 N N . ARG A 1 155 ? -12.799 1.780 -5.956 1.00 93.56 155 ARG A N 1
ATOM 1170 C CA . ARG A 1 155 ? -11.588 2.607 -6.092 1.00 93.56 155 ARG A CA 1
ATOM 1171 C C . ARG A 1 155 ? -10.806 2.191 -7.333 1.00 93.56 155 ARG A C 1
ATOM 1173 O O . ARG A 1 155 ? -10.663 1.002 -7.615 1.00 93.56 155 ARG A O 1
ATOM 1180 N N . PHE A 1 156 ? -10.287 3.181 -8.053 1.00 94.19 156 PHE A N 1
ATOM 1181 C CA . PHE A 1 156 ? -9.422 2.989 -9.213 1.00 94.19 156 PHE A CA 1
ATOM 1182 C C . PHE A 1 156 ? -8.044 3.560 -8.903 1.00 94.19 156 PHE A C 1
ATOM 1184 O O . PHE A 1 156 ? -7.941 4.719 -8.507 1.00 94.19 156 PHE A O 1
ATOM 1191 N N . ILE A 1 157 ? -7.002 2.752 -9.072 1.00 92.50 157 ILE A N 1
ATOM 1192 C CA . ILE A 1 157 ? -5.622 3.137 -8.775 1.00 92.50 157 ILE A CA 1
ATOM 1193 C C . ILE A 1 157 ? -4.791 2.938 -10.038 1.00 92.50 157 ILE A C 1
ATOM 1195 O O . ILE A 1 157 ? -4.738 1.836 -10.588 1.00 92.50 157 ILE A O 1
ATOM 1199 N N . ASP A 1 158 ? -4.153 4.012 -10.495 1.00 91.31 158 ASP A N 1
ATOM 1200 C CA . ASP A 1 158 ? -3.174 3.950 -11.573 1.00 91.31 158 ASP A CA 1
ATOM 1201 C C . ASP A 1 158 ? -1.813 3.538 -10.995 1.00 91.31 158 ASP A C 1
ATOM 1203 O O . ASP A 1 158 ? -1.215 4.247 -10.180 1.00 91.31 158 ASP A O 1
ATOM 1207 N N . LEU A 1 159 ? -1.358 2.349 -11.387 1.00 88.56 159 LEU A N 1
ATOM 1208 C CA . LEU A 1 159 ? -0.048 1.791 -11.042 1.00 88.56 159 LEU A CA 1
ATOM 1209 C C . LEU A 1 159 ? 0.735 1.392 -12.296 1.00 88.56 159 LEU A C 1
ATOM 1211 O O . LEU A 1 159 ? 1.720 0.663 -12.205 1.00 88.56 159 LEU A O 1
ATOM 1215 N N . VAL A 1 160 ? 0.324 1.884 -13.462 1.00 85.38 160 VAL A N 1
ATOM 1216 C CA . VAL A 1 160 ? 0.858 1.470 -14.762 1.00 85.38 160 VAL A CA 1
ATOM 1217 C C . VAL A 1 160 ? 2.326 1.872 -14.928 1.00 85.38 160 VAL A C 1
ATOM 1219 O O . VAL A 1 160 ? 3.121 1.137 -15.509 1.00 85.38 160 VAL A O 1
ATOM 1222 N N . ALA A 1 161 ? 2.699 3.028 -14.373 1.00 75.75 161 ALA A N 1
ATOM 1223 C CA . ALA A 1 161 ? 4.074 3.523 -14.341 1.00 75.75 161 ALA A CA 1
ATOM 1224 C C . ALA A 1 161 ? 4.882 3.006 -13.134 1.00 75.75 161 ALA A C 1
ATOM 1226 O O . ALA A 1 161 ? 6.065 3.333 -12.986 1.00 75.75 161 ALA A O 1
ATOM 1227 N N . HIS A 1 162 ? 4.270 2.216 -12.244 1.00 81.38 162 HIS A N 1
ATOM 1228 C CA . HIS A 1 162 ? 4.915 1.776 -11.009 1.00 81.38 162 HIS A CA 1
ATOM 1229 C C . HIS A 1 162 ? 6.072 0.799 -11.300 1.00 81.38 162 HIS A C 1
ATOM 1231 O O . HIS A 1 162 ? 6.032 0.059 -12.290 1.00 81.38 162 HIS A O 1
ATOM 1237 N N . PRO A 1 163 ? 7.130 0.748 -10.469 1.00 73.62 163 PRO A N 1
ATOM 1238 C CA . PRO A 1 163 ? 8.170 -0.281 -10.549 1.00 73.62 163 PRO A CA 1
ATOM 1239 C C . PRO A 1 163 ? 7.649 -1.724 -10.626 1.00 73.62 163 PRO A C 1
ATOM 1241 O O . PRO A 1 163 ? 8.274 -2.572 -11.257 1.00 73.62 163 PRO A O 1
ATOM 1244 N N . TRP A 1 164 ? 6.481 -1.982 -10.036 1.00 77.50 164 TRP A N 1
ATOM 1245 C CA . TRP A 1 164 ? 5.836 -3.298 -10.032 1.00 77.50 164 TRP A CA 1
ATOM 1246 C C . TRP A 1 164 ? 4.813 -3.531 -11.145 1.00 77.50 164 TRP A C 1
ATOM 1248 O O . TRP A 1 164 ? 4.163 -4.573 -11.151 1.00 77.50 164 TRP A O 1
ATOM 1258 N N . ALA A 1 165 ? 4.651 -2.605 -12.088 1.00 82.62 165 ALA A N 1
ATOM 1259 C CA . ALA A 1 165 ? 3.810 -2.842 -13.255 1.00 82.62 165 ALA A CA 1
ATOM 1260 C C . ALA A 1 165 ? 4.214 -4.159 -13.954 1.00 82.62 165 ALA A C 1
ATOM 1262 O O . ALA A 1 165 ? 5.406 -4.429 -14.153 1.00 82.62 165 ALA A O 1
ATOM 1263 N N . GLY A 1 166 ? 3.230 -5.010 -14.257 1.00 80.62 166 GLY A N 1
ATOM 1264 C CA . GLY A 1 166 ? 3.443 -6.321 -14.876 1.00 80.62 166 GLY A CA 1
ATOM 1265 C C . GLY A 1 166 ? 3.979 -7.406 -13.935 1.00 80.62 166 GLY A C 1
ATOM 1266 O O . GLY A 1 166 ? 4.414 -8.459 -14.406 1.00 80.62 166 GLY A O 1
ATOM 1267 N N . LEU A 1 167 ? 4.006 -7.169 -12.617 1.00 80.12 167 LEU A N 1
ATOM 1268 C CA . LEU A 1 167 ? 4.398 -8.164 -11.613 1.00 80.12 167 LEU A CA 1
ATOM 1269 C C . LEU A 1 167 ? 3.196 -8.737 -10.862 1.00 80.12 167 LEU A C 1
ATOM 1271 O O . LEU A 1 167 ? 2.231 -8.007 -10.617 1.00 80.12 167 LEU A O 1
ATOM 1275 N N . PRO A 1 168 ? 3.265 -10.014 -10.440 1.00 86.38 168 PRO A N 1
ATOM 1276 C CA . PRO A 1 168 ? 2.345 -10.543 -9.450 1.00 86.38 168 PRO A CA 1
ATOM 1277 C C . PRO A 1 168 ? 2.576 -9.841 -8.106 1.00 86.38 168 PRO A C 1
ATOM 1279 O O . PRO A 1 168 ? 3.700 -9.746 -7.607 1.00 86.38 168 PRO A O 1
ATOM 1282 N N . VAL A 1 169 ? 1.493 -9.351 -7.519 1.00 89.44 169 VAL A N 1
ATOM 1283 C CA . VAL A 1 169 ? 1.468 -8.698 -6.212 1.00 89.44 169 VAL A CA 1
ATOM 1284 C C . VAL A 1 169 ? 0.370 -9.295 -5.348 1.00 89.44 169 VAL A C 1
ATOM 1286 O O . VAL A 1 169 ? -0.631 -9.807 -5.854 1.00 89.44 169 VAL A O 1
ATOM 1289 N N . ASN A 1 170 ? 0.555 -9.193 -4.041 1.00 92.94 170 ASN A N 1
ATOM 1290 C CA . ASN A 1 170 ? -0.465 -9.423 -3.039 1.00 92.94 170 ASN A CA 1
ATOM 1291 C C . ASN A 1 170 ? -1.050 -8.083 -2.605 1.00 92.94 170 ASN A C 1
ATOM 1293 O O . ASN A 1 170 ? -0.341 -7.090 -2.474 1.00 92.94 170 ASN A O 1
ATOM 1297 N N . ILE A 1 171 ? -2.355 -8.067 -2.388 1.00 94.94 171 ILE A N 1
ATOM 1298 C CA . ILE A 1 171 ? -3.122 -6.901 -1.979 1.00 94.94 171 ILE A CA 1
ATOM 1299 C C . ILE A 1 171 ? -3.898 -7.267 -0.720 1.00 94.94 171 ILE A C 1
ATOM 1301 O O . ILE A 1 171 ? -4.576 -8.298 -0.681 1.00 94.94 171 ILE A O 1
ATOM 1305 N N . GLN A 1 172 ? -3.821 -6.407 0.290 1.00 96.69 172 GLN A N 1
ATOM 1306 C CA . GLN A 1 172 ? -4.542 -6.554 1.547 1.00 96.69 172 GLN A CA 1
ATOM 1307 C C . GLN A 1 172 ? -4.991 -5.185 2.059 1.00 96.69 172 GLN A C 1
ATOM 1309 O O . GLN A 1 172 ? -4.247 -4.214 1.958 1.00 96.69 172 GLN A O 1
ATOM 1314 N N . MET A 1 173 ? -6.198 -5.097 2.614 1.00 97.12 173 MET A N 1
ATOM 1315 C CA . MET A 1 173 ? -6.655 -3.888 3.301 1.00 97.12 173 MET A CA 1
ATOM 1316 C C . MET A 1 173 ? -6.336 -3.973 4.787 1.00 97.12 173 MET A C 1
ATOM 1318 O O . MET A 1 173 ? -6.477 -5.042 5.383 1.00 97.12 173 MET A O 1
ATOM 1322 N N . HIS A 1 174 ? -5.908 -2.856 5.362 1.00 97.31 174 HIS A N 1
ATOM 1323 C CA . HIS A 1 174 ? -5.589 -2.686 6.776 1.00 97.31 174 HIS A CA 1
ATOM 1324 C C . HIS A 1 174 ? -6.438 -1.535 7.301 1.00 97.31 174 HIS A C 1
ATOM 1326 O O . HIS A 1 174 ? -6.485 -0.477 6.678 1.00 97.31 174 HIS A O 1
ATOM 1332 N N . ALA A 1 175 ? -7.121 -1.735 8.422 1.00 96.31 175 ALA A N 1
ATOM 1333 C CA . ALA A 1 175 ? -7.915 -0.691 9.056 1.00 96.31 175 ALA A CA 1
ATOM 1334 C C . ALA A 1 175 ? -7.563 -0.545 10.527 1.00 96.31 175 ALA A C 1
ATOM 1336 O O . ALA A 1 175 ? -7.160 -1.515 11.179 1.00 96.31 175 ALA A O 1
ATOM 1337 N N . ARG A 1 176 ? -7.767 0.670 11.032 1.00 95.25 176 ARG A N 1
ATOM 1338 C CA . ARG A 1 176 ? -7.708 0.999 12.452 1.00 95.25 176 ARG A CA 1
ATOM 1339 C C . ARG A 1 176 ? -8.916 1.849 12.825 1.00 95.25 176 ARG A C 1
ATOM 1341 O O . ARG A 1 176 ? -9.194 2.838 12.145 1.00 95.25 176 ARG A O 1
ATOM 1348 N N . ASP A 1 177 ? -9.617 1.472 13.884 1.00 92.19 177 ASP A N 1
ATOM 1349 C CA . ASP A 1 177 ? -10.723 2.259 14.436 1.00 92.19 177 ASP A CA 1
ATOM 1350 C C . ASP A 1 177 ? -10.234 3.399 15.349 1.00 92.19 177 ASP A C 1
ATOM 1352 O O . ASP A 1 177 ? -9.033 3.619 15.541 1.00 92.19 177 ASP A O 1
ATOM 1356 N N . ASN A 1 178 ? -11.179 4.152 15.907 1.00 87.12 178 ASN A N 1
ATOM 1357 C CA . ASN A 1 178 ? -10.884 5.225 16.858 1.00 87.12 178 ASN A CA 1
ATOM 1358 C C . ASN A 1 178 ? -10.395 4.723 18.233 1.00 87.12 178 ASN A C 1
ATOM 1360 O O . ASN A 1 178 ? -9.759 5.487 18.961 1.00 87.12 178 ASN A O 1
ATOM 1364 N N . ALA A 1 179 ? -10.691 3.476 18.601 1.00 86.56 179 ALA A N 1
ATOM 1365 C CA . ALA A 1 179 ? -10.249 2.848 19.846 1.00 86.56 179 ALA A CA 1
ATOM 1366 C C . ALA A 1 179 ? -8.860 2.188 19.729 1.00 86.56 179 ALA A C 1
ATOM 1368 O O . ALA A 1 179 ? -8.289 1.744 20.727 1.00 86.56 179 ALA A O 1
ATOM 1369 N N . GLY A 1 180 ? -8.286 2.158 18.524 1.00 89.62 180 GLY A N 1
ATOM 1370 C CA . GLY A 1 180 ? -6.993 1.562 18.214 1.00 89.62 180 GLY A CA 1
ATOM 1371 C C . GLY A 1 180 ? -7.046 0.070 17.881 1.00 89.62 180 GLY A C 1
ATOM 1372 O O . GLY A 1 180 ? -5.980 -0.535 17.727 1.00 89.62 180 GLY A O 1
ATOM 1373 N N . GLN A 1 181 ? -8.229 -0.539 17.749 1.00 91.94 181 GLN A N 1
ATOM 1374 C CA . GLN A 1 181 ? -8.321 -1.911 17.257 1.00 91.94 181 GLN A CA 1
ATOM 1375 C C . GLN A 1 181 ? -7.987 -1.940 15.768 1.00 91.94 181 GLN A C 1
ATOM 1377 O O . GLN A 1 181 ? -8.181 -0.971 15.032 1.00 91.94 181 GLN A O 1
ATOM 1382 N N . THR A 1 182 ? -7.413 -3.056 15.326 1.00 96.00 182 THR A N 1
ATOM 1383 C CA . THR A 1 182 ? -6.937 -3.213 13.951 1.00 96.00 182 THR A CA 1
ATOM 1384 C C . THR A 1 182 ? -7.539 -4.447 13.317 1.00 96.00 182 THR A C 1
ATOM 1386 O O . THR A 1 182 ? -7.776 -5.454 13.985 1.00 96.00 182 THR A O 1
ATOM 1389 N N . ALA A 1 183 ? -7.755 -4.369 12.011 1.00 96.50 183 ALA A N 1
ATOM 1390 C CA . ALA A 1 183 ? -8.251 -5.478 11.222 1.00 96.50 183 ALA A CA 1
ATOM 1391 C C . ALA A 1 183 ? -7.556 -5.534 9.866 1.00 96.50 183 ALA A C 1
ATOM 1393 O O . ALA A 1 183 ? -7.100 -4.521 9.330 1.00 96.50 183 ALA A O 1
ATOM 1394 N N . GLN A 1 184 ? -7.497 -6.738 9.307 1.00 97.50 184 GLN A N 1
ATOM 1395 C CA . GLN A 1 184 ? -6.953 -6.993 7.982 1.00 97.50 184 GLN A CA 1
ATOM 1396 C C . GLN A 1 184 ? -7.959 -7.788 7.158 1.00 97.50 184 GLN A C 1
ATOM 1398 O O . GLN A 1 184 ? -8.629 -8.679 7.678 1.00 97.50 184 GLN A O 1
ATOM 1403 N N . SER A 1 185 ? -8.059 -7.479 5.868 1.00 96.94 185 SER A N 1
ATOM 1404 C CA . SER A 1 185 ? -8.849 -8.294 4.946 1.00 96.94 185 SER A CA 1
ATOM 1405 C C . SER A 1 185 ? -8.128 -9.593 4.588 1.00 96.94 185 SER A C 1
ATOM 1407 O O . SER A 1 185 ? -6.914 -9.734 4.777 1.00 96.94 185 SER A O 1
ATOM 1409 N N . ASP A 1 186 ? -8.855 -10.494 3.927 1.00 95.19 186 ASP A N 1
ATOM 1410 C CA . ASP A 1 186 ? -8.234 -11.562 3.145 1.00 95.19 186 ASP A CA 1
ATOM 1411 C C . ASP A 1 186 ? -7.229 -10.981 2.142 1.00 95.19 186 ASP A C 1
ATOM 1413 O O . ASP A 1 186 ? -7.457 -9.921 1.543 1.00 95.19 186 ASP A O 1
ATOM 1417 N N . MET A 1 187 ? -6.135 -11.706 1.925 1.00 95.3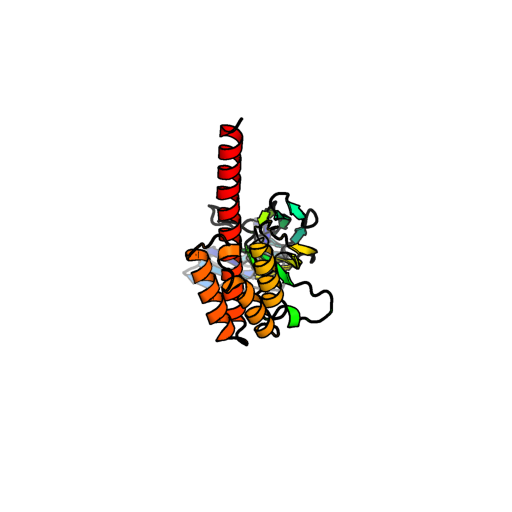8 187 MET A N 1
ATOM 1418 C CA . MET A 1 187 ? -5.139 -11.378 0.913 1.00 95.38 187 MET A CA 1
ATOM 1419 C C . MET A 1 187 ? -5.615 -11.822 -0.475 1.00 95.38 187 MET A C 1
ATOM 1421 O O . MET A 1 187 ? -6.127 -12.931 -0.653 1.00 95.38 187 MET A O 1
ATOM 1425 N N . ARG A 1 188 ? -5.430 -10.965 -1.482 1.00 94.56 188 ARG A N 1
ATOM 1426 C CA . ARG A 1 188 ? -5.742 -11.262 -2.887 1.00 94.56 188 ARG A CA 1
ATOM 1427 C C . ARG A 1 188 ? -4.515 -11.046 -3.760 1.00 94.56 188 ARG A C 1
ATOM 1429 O O . ARG A 1 188 ? -3.861 -10.018 -3.638 1.00 94.56 188 ARG A O 1
ATOM 1436 N N . SER A 1 189 ? -4.241 -11.977 -4.669 1.00 92.62 189 SER A N 1
ATOM 1437 C CA . SER A 1 189 ? -3.134 -11.853 -5.621 1.00 92.62 189 SER A CA 1
ATOM 1438 C C . SER A 1 189 ? -3.633 -11.399 -6.992 1.00 92.62 189 SER A C 1
ATOM 1440 O O . SER A 1 189 ? -4.678 -11.854 -7.460 1.00 92.62 189 SER A O 1
ATOM 1442 N N . ILE A 1 190 ? -2.884 -10.516 -7.646 1.00 93.06 190 ILE A N 1
ATOM 1443 C CA . ILE A 1 190 ? -3.161 -10.039 -9.006 1.00 93.06 190 ILE A CA 1
ATOM 1444 C C . ILE A 1 190 ? -1.847 -9.679 -9.700 1.00 93.06 190 ILE A C 1
ATOM 1446 O O . ILE A 1 190 ? -0.874 -9.329 -9.042 1.00 93.06 190 ILE A O 1
ATOM 1450 N N . VAL A 1 191 ? -1.808 -9.740 -11.028 1.00 90.19 191 VAL A N 1
ATOM 1451 C CA . VAL A 1 191 ? -0.721 -9.124 -11.797 1.00 90.19 191 VAL A CA 1
ATOM 1452 C C . VAL A 1 191 ? -1.059 -7.655 -12.012 1.00 90.19 191 VAL A C 1
ATOM 1454 O O . VAL A 1 191 ? -2.125 -7.343 -12.547 1.00 90.19 191 VAL A O 1
ATOM 1457 N N . LEU A 1 192 ? -0.177 -6.751 -11.583 1.00 90.00 192 LEU A N 1
ATOM 1458 C CA . LEU A 1 192 ? -0.392 -5.327 -11.812 1.00 90.00 192 LEU A CA 1
ATOM 1459 C C . LEU A 1 192 ? -0.429 -5.025 -13.313 1.00 90.00 192 LEU A C 1
ATOM 1461 O O . LEU A 1 192 ? 0.369 -5.588 -14.067 1.00 90.00 192 LEU A O 1
ATOM 1465 N N . PRO A 1 193 ? -1.310 -4.111 -13.743 1.00 88.25 193 PRO A N 1
ATOM 1466 C CA . PRO A 1 193 ? -1.330 -3.664 -15.124 1.00 88.25 193 PRO A CA 1
ATOM 1467 C C . PRO A 1 193 ? 0.011 -3.040 -15.515 1.00 88.25 193 PRO A C 1
ATOM 1469 O O . PRO A 1 193 ? 0.669 -2.389 -14.702 1.00 88.25 193 PRO A O 1
ATOM 1472 N N . GLU A 1 194 ? 0.405 -3.228 -16.770 1.00 85.25 194 GLU A N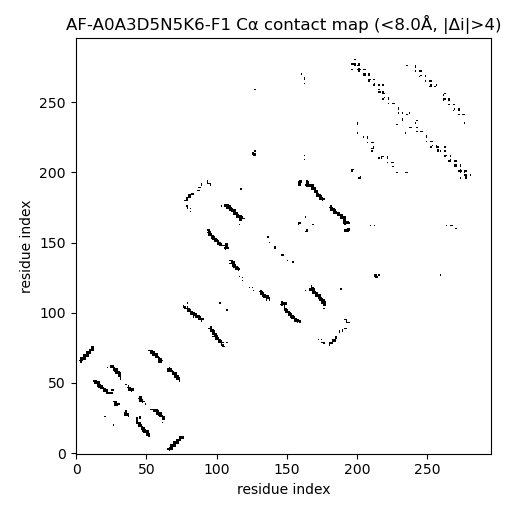 1
ATOM 1473 C CA . GLU A 1 194 ? 1.552 -2.556 -17.372 1.00 85.25 194 GLU A CA 1
ATOM 1474 C C . GLU A 1 194 ? 1.162 -1.919 -18.697 1.00 85.25 194 GLU A C 1
ATOM 1476 O O . GLU A 1 194 ? 0.311 -2.432 -19.419 1.00 85.25 194 GLU A O 1
ATOM 1481 N N . ARG A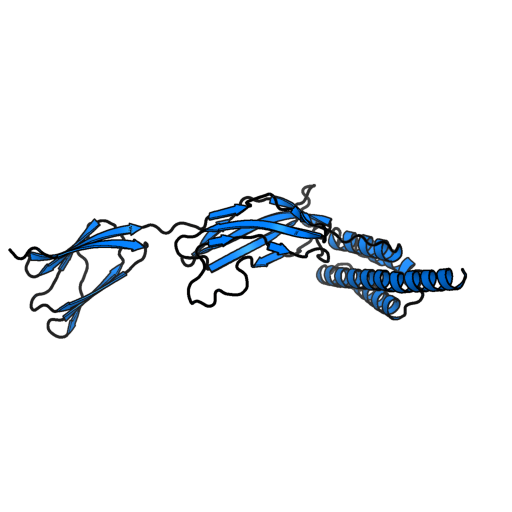 1 195 ? 1.802 -0.792 -19.016 1.00 85.44 195 ARG A N 1
ATOM 1482 C CA . ARG A 1 195 ? 1.604 -0.128 -20.300 1.00 85.44 195 ARG A CA 1
ATOM 1483 C C . ARG A 1 195 ? 2.325 -0.899 -21.384 1.00 85.44 195 ARG A C 1
ATOM 1485 O O . ARG A 1 195 ? 3.526 -1.158 -21.273 1.00 85.44 195 ARG A O 1
ATOM 1492 N N . GLU A 1 196 ? 1.626 -1.142 -22.479 1.00 85.38 196 GLU A N 1
ATOM 1493 C CA . GLU A 1 196 ? 2.250 -1.611 -23.706 1.00 85.38 196 GLU A CA 1
ATOM 1494 C C . GLU A 1 196 ? 2.868 -0.433 -24.475 1.00 85.38 196 GLU A C 1
ATOM 1496 O O . GLU A 1 196 ? 2.244 0.611 -24.670 1.00 85.38 196 GLU A O 1
ATOM 1501 N N . PHE A 1 197 ? 4.117 -0.602 -24.909 1.00 88.38 197 PHE A N 1
ATOM 1502 C CA . PHE A 1 197 ? 4.823 0.345 -25.774 1.00 88.38 197 PHE A CA 1
ATOM 1503 C C . PHE A 1 197 ? 4.922 -0.245 -27.177 1.00 88.38 197 PHE A C 1
ATOM 1505 O O . PHE A 1 197 ? 5.239 -1.430 -27.318 1.00 88.38 197 PHE A O 1
ATOM 1512 N N . SER A 1 198 ? 4.684 0.560 -28.213 1.00 91.06 198 SER A N 1
ATOM 1513 C CA . SER A 1 198 ? 4.760 0.102 -29.604 1.00 91.06 198 SER A CA 1
ATOM 1514 C C . SER A 1 198 ? 6.129 0.366 -30.232 1.00 91.06 198 SER A C 1
ATOM 1516 O O . SER A 1 198 ? 6.587 -0.414 -31.069 1.00 91.06 198 SER A O 1
ATOM 1518 N N . HIS A 1 199 ? 6.825 1.426 -29.806 1.00 92.81 199 HIS A N 1
ATOM 1519 C CA . HIS A 1 199 ? 8.110 1.786 -30.384 1.00 92.81 199 HIS A CA 1
ATOM 1520 C C . HIS A 1 199 ? 9.222 0.809 -29.942 1.00 92.81 199 HIS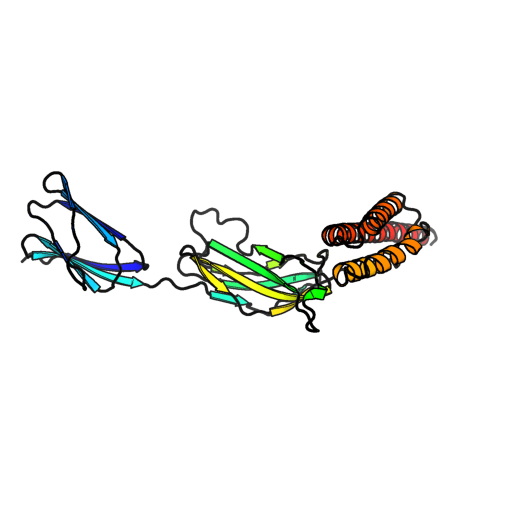 A C 1
ATOM 1522 O O . HIS A 1 199 ? 9.432 0.633 -28.737 1.00 92.81 199 HIS A O 1
ATOM 1528 N N . PRO A 1 200 ? 10.021 0.227 -30.863 1.00 92.88 200 PRO A N 1
ATOM 1529 C CA . PRO A 1 200 ? 11.024 -0.790 -30.520 1.00 92.88 200 PRO A CA 1
ATOM 1530 C C . PRO A 1 200 ? 12.058 -0.334 -29.483 1.00 92.88 200 PRO A C 1
ATOM 1532 O O . PRO A 1 200 ? 12.450 -1.098 -28.599 1.00 92.88 200 PRO A O 1
ATOM 1535 N N . VAL A 1 201 ? 12.485 0.934 -29.549 1.00 94.00 201 VAL A N 1
ATOM 1536 C CA . VAL A 1 201 ? 13.390 1.499 -28.534 1.00 94.00 201 VAL A CA 1
ATOM 1537 C C . VAL A 1 201 ? 12.694 1.605 -27.179 1.00 94.00 201 VAL A C 1
ATOM 1539 O O . VAL A 1 201 ? 13.288 1.226 -26.176 1.00 94.00 201 VAL A O 1
ATOM 1542 N N . ALA A 1 202 ? 11.437 2.052 -27.133 1.00 93.81 202 ALA A N 1
ATOM 1543 C CA . ALA A 1 202 ? 10.698 2.173 -25.880 1.00 93.81 202 ALA A CA 1
ATOM 1544 C C . ALA A 1 202 ? 10.503 0.792 -25.231 1.00 93.81 202 ALA A C 1
ATOM 1546 O O . ALA A 1 202 ? 10.816 0.616 -24.056 1.00 93.81 202 ALA A O 1
ATOM 1547 N N . GLN A 1 203 ? 10.136 -0.224 -26.019 1.00 93.50 203 GLN A N 1
ATOM 1548 C CA . GLN A 1 203 ? 10.075 -1.619 -25.566 1.00 93.50 203 GLN A CA 1
ATOM 1549 C C . GLN A 1 203 ? 11.408 -2.097 -24.971 1.00 93.50 203 GLN A C 1
ATOM 1551 O O . GLN A 1 203 ? 11.430 -2.710 -23.902 1.00 93.50 203 GLN A O 1
ATOM 1556 N N . LYS A 1 204 ? 12.536 -1.785 -25.626 1.00 94.81 204 LYS A N 1
ATOM 1557 C CA . LYS A 1 204 ? 13.872 -2.134 -25.123 1.00 94.81 204 LYS A CA 1
ATOM 1558 C C . LYS A 1 204 ? 14.181 -1.445 -23.791 1.00 94.81 204 LYS A C 1
ATOM 1560 O O . LYS A 1 204 ? 14.676 -2.111 -22.884 1.00 94.81 204 LYS A O 1
ATOM 1565 N N . LEU A 1 205 ? 13.872 -0.154 -23.652 1.00 94.75 205 LEU A N 1
ATOM 1566 C CA . LEU A 1 205 ? 14.088 0.594 -22.408 1.00 94.75 205 LEU A CA 1
ATOM 1567 C C . LEU A 1 205 ? 13.237 0.043 -21.258 1.00 94.75 205 LEU A C 1
ATOM 1569 O O . LEU A 1 205 ? 13.738 -0.107 -20.145 1.00 94.75 205 LEU A O 1
ATOM 1573 N N . ILE A 1 206 ? 11.983 -0.327 -21.525 1.00 91.44 206 ILE A N 1
ATOM 1574 C CA . ILE A 1 206 ? 11.090 -0.917 -20.521 1.00 91.44 206 ILE A CA 1
ATOM 1575 C C . ILE A 1 206 ? 11.534 -2.325 -20.121 1.00 91.44 206 ILE A C 1
ATOM 1577 O O . ILE A 1 206 ? 11.471 -2.668 -18.940 1.00 91.44 206 ILE A O 1
ATOM 1581 N N . ALA A 1 207 ? 12.064 -3.118 -21.054 1.00 91.25 207 ALA A N 1
ATOM 1582 C CA . ALA A 1 207 ? 12.673 -4.404 -20.726 1.00 91.25 207 ALA A CA 1
ATOM 1583 C C . ALA A 1 207 ? 13.900 -4.239 -19.810 1.00 91.25 207 ALA A C 1
ATOM 1585 O O . ALA A 1 207 ? 14.024 -4.963 -18.823 1.00 91.25 207 ALA A O 1
ATOM 1586 N N . ILE A 1 208 ? 14.767 -3.256 -20.089 1.00 93.44 208 ILE A N 1
ATOM 1587 C CA . ILE A 1 208 ? 15.922 -2.931 -19.235 1.00 93.44 208 ILE A CA 1
ATOM 1588 C C . ILE A 1 208 ? 15.450 -2.472 -17.853 1.00 93.44 208 ILE A C 1
ATOM 1590 O O . ILE A 1 208 ? 15.898 -3.010 -16.845 1.00 93.44 208 ILE A O 1
ATOM 1594 N N . ARG A 1 209 ? 14.498 -1.533 -17.797 1.00 89.94 209 ARG A N 1
ATOM 1595 C CA . ARG A 1 209 ? 13.871 -1.050 -16.558 1.00 89.94 209 ARG A CA 1
ATOM 1596 C C . ARG A 1 209 ? 13.347 -2.206 -15.707 1.00 89.94 209 ARG A C 1
ATOM 1598 O O . ARG A 1 209 ? 13.614 -2.265 -14.511 1.00 89.94 209 ARG A O 1
ATOM 1605 N N . ARG A 1 210 ? 12.599 -3.123 -16.324 1.00 85.19 210 ARG A N 1
ATOM 1606 C CA . ARG A 1 210 ? 12.000 -4.287 -15.665 1.00 85.19 210 ARG A CA 1
ATOM 1607 C C . ARG A 1 210 ? 13.070 -5.185 -15.051 1.00 85.19 210 ARG A C 1
ATOM 1609 O O . ARG A 1 210 ? 12.952 -5.549 -13.886 1.00 85.19 210 ARG A O 1
ATOM 1616 N N . THR A 1 211 ? 14.108 -5.524 -15.808 1.00 87.31 211 THR A N 1
ATOM 1617 C CA . THR A 1 211 ? 15.207 -6.353 -15.302 1.00 87.31 211 THR A CA 1
ATOM 1618 C C . THR A 1 211 ? 16.006 -5.629 -14.224 1.00 87.31 211 THR A C 1
ATOM 1620 O O . THR A 1 211 ? 16.337 -6.254 -13.231 1.00 87.31 211 THR A O 1
ATOM 1623 N N . LEU A 1 212 ? 16.250 -4.322 -14.354 1.00 86.56 212 LEU A N 1
ATOM 1624 C CA . LEU A 1 212 ? 16.980 -3.534 -13.355 1.00 86.56 212 LEU A CA 1
ATOM 1625 C C . LEU A 1 212 ? 16.267 -3.507 -11.992 1.00 86.56 212 LEU A C 1
ATOM 1627 O O . LEU A 1 212 ? 16.915 -3.575 -10.952 1.00 86.56 212 LEU A O 1
ATOM 1631 N N . LEU A 1 213 ? 14.934 -3.429 -11.997 1.00 80.19 213 LEU A N 1
ATOM 1632 C CA . LEU A 1 213 ? 14.124 -3.438 -10.776 1.00 80.19 213 LEU A CA 1
ATOM 1633 C C . LEU A 1 213 ? 13.992 -4.834 -10.146 1.00 80.19 213 LEU A C 1
ATOM 1635 O O . LEU A 1 213 ? 13.885 -4.932 -8.929 1.00 80.19 213 LEU A O 1
ATOM 1639 N N . ARG A 1 214 ? 13.988 -5.899 -10.961 1.00 77.94 214 ARG A N 1
ATOM 1640 C CA . ARG A 1 214 ? 13.858 -7.303 -10.508 1.00 77.94 214 ARG A CA 1
ATOM 1641 C C . ARG A 1 214 ? 15.193 -7.960 -10.156 1.00 77.94 214 ARG A C 1
ATOM 1643 O O . ARG A 1 214 ? 15.274 -8.856 -9.333 1.00 77.94 214 ARG A O 1
ATOM 1650 N N . HIS A 1 215 ? 16.260 -7.554 -10.819 1.00 81.88 215 HIS A N 1
ATOM 1651 C CA . HIS A 1 215 ? 17.587 -8.124 -10.638 1.00 81.88 215 HIS A CA 1
ATOM 1652 C C . HIS A 1 215 ? 18.592 -6.979 -10.508 1.00 81.88 215 HIS A C 1
ATOM 1654 O O . HIS A 1 215 ? 19.333 -6.698 -11.456 1.00 81.88 215 HIS A O 1
ATOM 1660 N N . PRO A 1 216 ? 18.602 -6.269 -9.359 1.00 83.00 216 PRO A N 1
ATOM 1661 C CA . PRO A 1 216 ? 19.567 -5.202 -9.105 1.00 83.00 216 PRO A CA 1
ATOM 1662 C C . PRO A 1 216 ? 21.024 -5.662 -9.249 1.00 83.00 216 PRO A C 1
ATOM 1664 O O . PRO A 1 216 ? 21.875 -4.875 -9.639 1.00 83.00 216 PRO A O 1
ATOM 1667 N N . ASP A 1 217 ? 21.302 -6.940 -8.992 1.00 86.75 217 ASP A N 1
ATOM 1668 C CA . ASP A 1 217 ? 22.595 -7.601 -9.198 1.00 86.75 217 ASP A CA 1
ATOM 1669 C C . ASP A 1 217 ? 23.033 -7.638 -10.674 1.00 86.75 217 ASP A C 1
ATOM 1671 O O . ASP A 1 217 ? 24.221 -7.723 -10.981 1.00 86.75 217 ASP A O 1
ATOM 1675 N N . ARG A 1 218 ? 22.085 -7.509 -11.610 1.00 91.06 218 ARG A N 1
ATOM 1676 C CA . ARG A 1 218 ? 22.335 -7.438 -13.058 1.00 91.06 218 ARG A CA 1
ATOM 1677 C C . ARG A 1 218 ? 22.467 -6.001 -13.567 1.00 91.06 218 ARG A C 1
ATOM 1679 O O . ARG A 1 218 ? 22.389 -5.773 -14.775 1.00 91.06 218 ARG A O 1
ATOM 1686 N N . ALA A 1 219 ? 22.693 -5.022 -12.690 1.00 93.31 219 ALA A N 1
ATOM 1687 C CA . ALA A 1 219 ? 22.835 -3.615 -13.066 1.00 93.31 219 ALA A CA 1
ATOM 1688 C C . ALA A 1 219 ? 23.920 -3.371 -14.125 1.00 93.31 219 ALA A C 1
ATOM 1690 O O . ALA A 1 219 ? 23.681 -2.620 -15.069 1.00 93.31 219 ALA A O 1
ATOM 1691 N N . LEU A 1 220 ? 25.069 -4.053 -14.033 1.00 96.44 220 LEU A N 1
ATOM 1692 C CA . LEU A 1 220 ? 26.138 -3.946 -15.035 1.00 96.44 220 LEU A CA 1
ATOM 1693 C C . LEU A 1 220 ? 25.675 -4.419 -16.419 1.00 96.44 220 LEU A C 1
ATOM 1695 O O . LEU A 1 220 ? 25.931 -3.761 -17.423 1.00 96.44 220 LEU A O 1
ATOM 1699 N N . GLU A 1 221 ? 24.950 -5.533 -16.481 1.00 96.88 221 GLU A N 1
ATOM 1700 C CA . GLU A 1 221 ? 24.382 -6.029 -17.735 1.00 96.88 221 GLU A CA 1
ATOM 1701 C C . GLU A 1 221 ? 23.347 -5.048 -18.301 1.00 96.88 221 GLU A C 1
ATOM 1703 O O . GLU A 1 221 ? 23.316 -4.789 -19.505 1.00 96.88 221 GLU A O 1
ATOM 1708 N N . MET A 1 222 ? 22.509 -4.469 -17.436 1.00 96.31 222 MET A N 1
ATOM 1709 C CA . MET A 1 222 ? 21.494 -3.494 -17.839 1.00 96.31 222 MET A CA 1
ATOM 1710 C C . MET A 1 222 ? 22.111 -2.189 -18.335 1.00 96.31 222 MET A C 1
ATOM 1712 O O . MET A 1 222 ? 21.653 -1.645 -19.340 1.00 96.31 222 MET A O 1
ATOM 1716 N N . GLN A 1 223 ? 23.188 -1.728 -17.702 1.00 96.75 223 GLN A N 1
ATOM 1717 C CA . GLN A 1 223 ? 23.983 -0.599 -18.172 1.00 96.75 223 GLN A CA 1
ATOM 1718 C C . GLN A 1 223 ? 24.566 -0.876 -19.561 1.00 96.75 223 GLN A C 1
ATOM 1720 O O . GLN A 1 223 ? 24.379 -0.075 -20.477 1.00 96.75 223 GLN A O 1
ATOM 1725 N N . GLN A 1 224 ? 25.185 -2.041 -19.765 1.00 96.88 224 GLN A N 1
ATOM 1726 C CA . GLN A 1 224 ? 25.724 -2.430 -21.070 1.00 96.88 224 GLN A CA 1
ATOM 1727 C C . GLN A 1 224 ? 24.630 -2.527 -22.140 1.00 96.88 224 GLN A C 1
ATOM 1729 O O . GLN A 1 224 ? 24.858 -2.167 -23.295 1.00 96.88 224 GLN A O 1
ATOM 1734 N N . ALA A 1 225 ? 23.423 -2.956 -21.766 1.00 96.62 225 ALA A N 1
ATOM 1735 C CA . ALA A 1 225 ? 22.277 -3.019 -22.664 1.00 96.62 225 ALA A CA 1
ATOM 1736 C C . ALA A 1 225 ? 21.736 -1.637 -23.088 1.00 96.62 225 ALA A C 1
ATOM 1738 O O . ALA A 1 225 ? 21.052 -1.564 -24.114 1.00 96.62 225 ALA A O 1
ATOM 1739 N N . LEU A 1 226 ? 22.039 -0.555 -22.353 1.00 95.94 226 LEU A N 1
ATOM 1740 C CA . LEU A 1 226 ? 21.681 0.820 -22.736 1.00 95.94 226 LEU A CA 1
ATOM 1741 C C . LEU A 1 226 ? 22.595 1.376 -23.837 1.00 95.94 226 LEU A C 1
ATOM 1743 O O . LEU A 1 226 ? 22.130 2.143 -24.682 1.00 95.94 226 LEU A O 1
ATOM 1747 N N . LEU A 1 227 ? 23.871 0.975 -23.868 1.00 96.38 227 LEU A N 1
ATOM 1748 C CA . LEU A 1 227 ? 24.876 1.544 -24.777 1.00 96.38 227 LEU A CA 1
ATOM 1749 C C . LEU A 1 227 ? 24.498 1.452 -26.269 1.00 96.38 227 LEU A C 1
ATOM 1751 O O . LEU A 1 227 ? 24.612 2.465 -26.960 1.00 96.38 227 LEU A O 1
ATOM 1755 N N . PRO A 1 228 ? 23.992 0.319 -26.803 1.00 95.25 228 PRO A N 1
ATOM 1756 C CA . PRO A 1 228 ? 23.581 0.246 -28.206 1.00 95.25 228 PRO A CA 1
ATOM 1757 C C . PRO A 1 228 ? 22.451 1.216 -28.563 1.00 95.25 228 PRO A C 1
ATOM 1759 O O . PRO A 1 228 ? 22.397 1.696 -29.690 1.00 95.25 228 PRO A O 1
ATOM 1762 N N . VAL A 1 229 ? 21.556 1.508 -27.613 1.00 94.00 229 VAL A N 1
ATOM 1763 C CA . VAL A 1 229 ? 20.482 2.490 -27.811 1.00 94.00 229 VAL A CA 1
ATOM 1764 C C . VAL A 1 229 ? 21.069 3.899 -27.810 1.00 94.00 229 VAL A C 1
ATOM 1766 O O . VAL A 1 229 ? 20.759 4.696 -28.692 1.00 94.00 229 VAL A O 1
ATOM 1769 N N . LEU A 1 230 ? 21.961 4.190 -26.859 1.00 94.12 230 LEU A N 1
ATOM 1770 C CA . LEU A 1 230 ? 22.603 5.495 -26.716 1.00 94.12 230 LEU A CA 1
ATOM 1771 C C . LEU A 1 230 ? 23.449 5.877 -27.941 1.00 94.12 230 LEU A C 1
ATOM 1773 O O . LEU A 1 230 ? 23.393 7.018 -28.397 1.00 94.12 230 LEU A O 1
ATOM 1777 N N . TYR A 1 231 ? 24.193 4.922 -28.505 1.00 94.81 231 TYR A N 1
ATOM 1778 C CA . TYR A 1 231 ? 25.040 5.136 -29.684 1.00 94.81 231 TYR A CA 1
ATOM 1779 C C . TYR A 1 231 ? 24.293 5.079 -31.023 1.00 94.81 231 TYR A C 1
ATOM 1781 O O . TYR A 1 231 ? 24.910 5.260 -32.073 1.00 94.81 231 TYR A O 1
ATOM 1789 N N . ALA A 1 232 ? 22.976 4.867 -31.007 1.00 93.75 232 ALA A N 1
ATOM 1790 C CA . ALA A 1 232 ? 22.136 4.852 -32.198 1.00 93.75 232 ALA A CA 1
ATOM 1791 C C . ALA A 1 232 ? 21.043 5.937 -32.127 1.00 93.75 232 ALA A C 1
ATOM 1793 O O . ALA A 1 232 ? 19.856 5.604 -32.123 1.00 93.75 232 ALA A O 1
ATOM 1794 N N . PRO A 1 233 ? 21.392 7.239 -32.104 1.00 9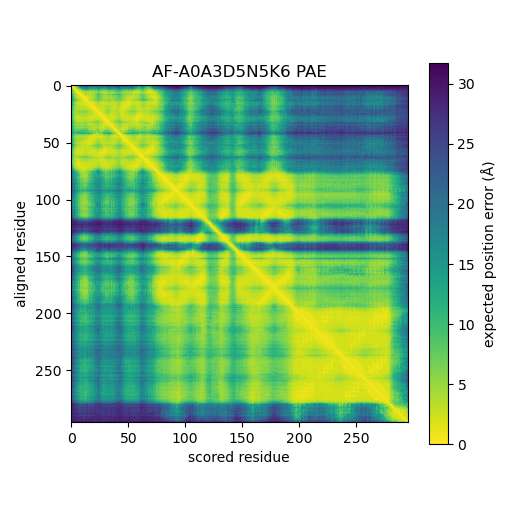0.38 233 PRO A N 1
ATOM 1795 C CA . PRO A 1 233 ? 20.413 8.320 -31.973 1.00 90.38 233 PRO A CA 1
ATOM 1796 C C . PRO A 1 233 ? 19.345 8.340 -33.073 1.00 90.38 233 PRO A C 1
ATOM 1798 O O . PRO A 1 233 ? 18.208 8.747 -32.840 1.00 90.38 233 PRO A O 1
ATOM 1801 N N . GLN A 1 234 ? 19.665 7.831 -34.263 1.00 90.31 234 GLN A N 1
ATOM 1802 C CA . GLN A 1 234 ? 18.715 7.627 -35.354 1.00 90.31 234 GLN A CA 1
ATOM 1803 C C . GLN A 1 234 ? 17.551 6.695 -34.981 1.00 90.31 234 GLN A C 1
ATOM 1805 O O . GLN A 1 234 ? 16.463 6.853 -35.524 1.00 90.31 234 GLN A O 1
ATOM 1810 N N . ALA A 1 235 ? 17.739 5.771 -34.031 1.00 89.19 235 ALA A N 1
ATOM 1811 C CA . ALA A 1 235 ? 16.694 4.854 -33.580 1.00 89.19 235 ALA A CA 1
ATOM 1812 C C . ALA A 1 235 ? 15.564 5.564 -32.818 1.00 89.19 235 ALA A C 1
ATOM 1814 O O . ALA A 1 235 ? 14.493 4.993 -32.664 1.00 89.19 235 ALA A O 1
ATOM 1815 N N . PHE A 1 236 ? 15.785 6.798 -32.357 1.00 89.44 236 PHE A N 1
ATOM 1816 C CA . PHE A 1 236 ? 14.773 7.667 -31.748 1.00 89.44 236 PHE A CA 1
ATOM 1817 C C . PHE A 1 236 ? 14.705 9.033 -32.454 1.00 89.44 236 PHE A C 1
ATOM 1819 O O . PHE A 1 236 ? 14.419 10.063 -31.841 1.00 89.44 236 PHE A O 1
ATOM 1826 N N . ASN A 1 237 ? 14.958 9.046 -33.769 1.00 87.06 237 ASN A N 1
ATOM 1827 C CA . ASN A 1 237 ? 14.850 10.219 -34.648 1.00 87.06 237 ASN A CA 1
ATOM 1828 C C . ASN A 1 237 ? 15.793 11.385 -34.301 1.00 87.06 237 ASN A C 1
ATOM 1830 O O . ASN A 1 237 ? 15.500 12.538 -34.605 1.00 87.06 237 ASN A O 1
ATOM 1834 N N . GLY A 1 238 ? 16.923 11.112 -33.647 1.00 87.00 238 GLY A N 1
ATOM 1835 C CA . GLY A 1 238 ? 17.916 12.130 -33.301 1.00 87.00 238 GLY A CA 1
ATOM 1836 C C . GLY A 1 238 ? 17.438 13.141 -32.255 1.00 87.00 238 GLY A C 1
ATOM 1837 O O . GLY A 1 238 ? 18.014 14.223 -32.148 1.00 87.00 238 GLY A O 1
ATOM 1838 N N . GLN A 1 239 ? 16.391 12.821 -31.488 1.00 89.62 239 GLN A N 1
ATOM 1839 C CA . GLN A 1 239 ? 15.861 13.713 -30.459 1.00 89.62 239 GLN A CA 1
ATOM 1840 C C . GLN A 1 239 ? 16.914 13.982 -29.372 1.00 89.62 239 GLN A C 1
ATOM 1842 O O . GLN A 1 239 ? 17.249 13.108 -28.572 1.00 89.62 239 GLN A O 1
ATOM 1847 N N . ILE A 1 240 ? 17.418 15.218 -29.322 1.00 89.38 240 ILE A N 1
ATOM 1848 C CA . ILE A 1 240 ? 18.497 15.622 -28.404 1.00 89.38 240 ILE A CA 1
ATOM 1849 C C . ILE A 1 240 ? 18.077 15.440 -26.939 1.00 89.38 240 ILE A C 1
ATOM 1851 O O . ILE A 1 240 ? 18.876 14.976 -26.131 1.00 89.38 240 ILE A O 1
ATOM 1855 N N . GLY A 1 241 ? 16.820 15.750 -26.598 1.00 91.38 241 GLY A N 1
ATOM 1856 C CA . GLY A 1 241 ? 16.296 15.569 -25.239 1.00 91.38 241 GLY A CA 1
ATOM 1857 C C . GLY A 1 241 ? 16.350 14.110 -24.775 1.00 91.38 241 GLY A C 1
ATOM 1858 O O . GLY A 1 241 ? 16.862 13.830 -23.692 1.00 91.38 241 GLY A O 1
ATOM 1859 N N . VAL A 1 242 ? 15.917 13.179 -25.632 1.00 93.88 242 VAL A N 1
ATOM 1860 C CA . VAL A 1 242 ? 15.996 11.728 -25.389 1.00 93.88 242 VAL A CA 1
ATOM 1861 C C . VAL A 1 242 ? 17.450 11.280 -25.230 1.00 93.88 242 VAL A C 1
ATOM 1863 O O . VAL A 1 242 ? 17.771 10.584 -24.270 1.00 93.88 242 VAL A O 1
ATOM 1866 N N . PHE A 1 243 ? 18.345 11.721 -26.119 1.00 94.50 243 PHE A N 1
ATOM 1867 C CA . PHE A 1 243 ? 19.772 11.393 -26.047 1.00 94.50 243 PHE A CA 1
ATOM 1868 C C . PHE A 1 243 ? 20.416 11.855 -24.732 1.00 94.50 243 PHE A C 1
ATOM 1870 O O . PHE A 1 243 ? 21.126 11.085 -24.083 1.00 94.50 243 PHE A O 1
ATOM 1877 N N . LEU A 1 244 ? 20.162 13.098 -24.314 1.00 95.94 244 LEU A N 1
ATOM 1878 C CA . LEU A 1 244 ? 20.708 13.645 -23.071 1.00 95.94 244 LEU A CA 1
ATOM 1879 C C . LEU A 1 244 ? 20.149 12.911 -21.850 1.00 95.94 244 LEU A C 1
ATOM 1881 O O . LEU A 1 244 ? 20.914 12.535 -20.964 1.00 95.94 244 LEU A O 1
ATOM 1885 N N . ALA A 1 245 ? 18.839 12.657 -21.814 1.00 95.62 245 ALA A N 1
ATOM 1886 C CA . ALA A 1 245 ? 18.211 11.926 -20.718 1.00 95.62 245 ALA A CA 1
ATOM 1887 C C . ALA A 1 245 ? 18.752 10.490 -20.604 1.00 95.62 245 ALA A C 1
ATOM 1889 O O . ALA A 1 245 ? 19.081 10.041 -19.505 1.00 95.62 245 ALA A O 1
ATOM 1890 N N . LEU A 1 246 ? 18.919 9.797 -21.734 1.00 96.25 246 LEU A N 1
ATOM 1891 C CA . LEU A 1 246 ? 19.510 8.462 -21.782 1.00 96.25 246 LEU A CA 1
ATOM 1892 C C . LEU A 1 246 ? 20.988 8.473 -21.368 1.00 96.25 246 LEU A C 1
ATOM 1894 O O . LEU A 1 246 ? 21.406 7.591 -20.625 1.00 96.25 246 LEU A O 1
ATOM 1898 N N . SER A 1 247 ? 21.753 9.496 -21.767 1.00 96.25 247 SER A N 1
ATOM 1899 C CA . SER A 1 247 ? 23.138 9.687 -21.309 1.00 96.25 247 SER A CA 1
ATOM 1900 C C . SER A 1 247 ? 23.203 9.835 -19.790 1.00 96.25 247 SER A C 1
ATOM 1902 O O . SER A 1 247 ? 24.038 9.211 -19.143 1.00 96.25 247 SER A O 1
ATOM 1904 N N . VAL A 1 248 ? 22.308 10.635 -19.199 1.00 97.19 248 VAL A N 1
ATOM 1905 C CA . VAL A 1 248 ? 22.236 10.819 -17.741 1.00 97.19 248 VAL A CA 1
ATOM 1906 C C . VAL A 1 248 ? 21.869 9.514 -17.039 1.00 97.19 248 VAL A C 1
ATOM 1908 O O . VAL A 1 248 ? 22.484 9.183 -16.027 1.00 97.19 248 VAL A O 1
ATOM 1911 N N . ALA A 1 249 ? 20.887 8.774 -17.558 1.00 96.06 249 ALA A N 1
ATOM 1912 C CA . ALA A 1 249 ? 20.480 7.488 -16.999 1.00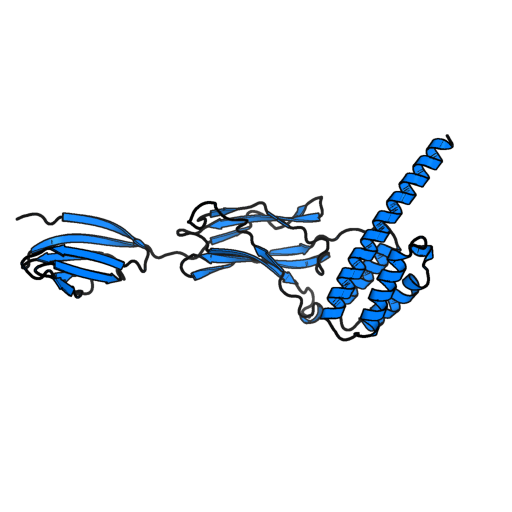 96.06 249 ALA A CA 1
ATOM 1913 C C . ALA A 1 249 ? 21.633 6.470 -17.024 1.00 96.06 249 ALA A C 1
ATOM 1915 O O . ALA A 1 2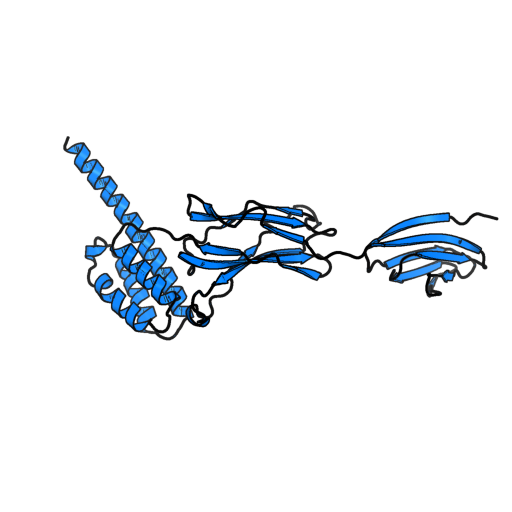49 ? 21.915 5.840 -16.007 1.00 96.06 249 ALA A O 1
ATOM 1916 N N . GLU A 1 250 ? 22.332 6.367 -18.156 1.00 97.25 250 GLU A N 1
ATOM 1917 C CA . GLU A 1 250 ? 23.490 5.489 -18.328 1.00 97.25 250 GLU A CA 1
ATOM 1918 C C . GLU A 1 250 ? 24.639 5.874 -17.385 1.00 97.25 250 GLU A C 1
ATOM 1920 O O . GLU A 1 250 ? 25.112 5.015 -16.646 1.00 97.25 250 GLU A O 1
ATOM 1925 N N . ASN A 1 251 ? 25.017 7.157 -17.317 1.00 97.31 251 ASN A N 1
ATOM 1926 C CA . ASN A 1 251 ? 26.110 7.62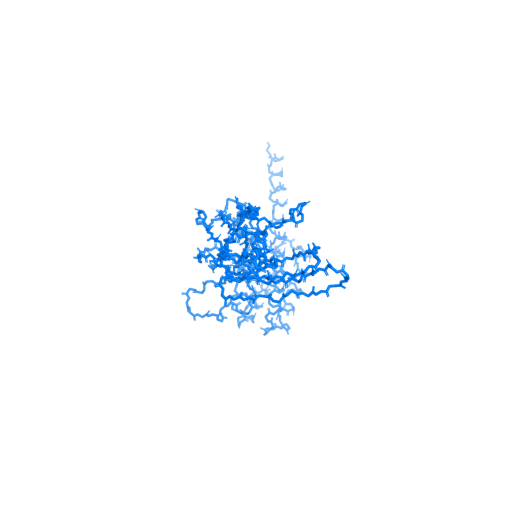4 -16.454 1.00 97.31 251 ASN A CA 1
ATOM 1927 C C . ASN A 1 251 ? 25.798 7.431 -14.963 1.00 97.31 251 ASN A C 1
ATOM 1929 O O . ASN A 1 251 ? 26.678 7.106 -14.167 1.00 97.31 251 ASN A O 1
ATOM 1933 N N . ARG A 1 252 ? 24.538 7.635 -14.556 1.00 96.62 252 ARG A N 1
ATOM 1934 C CA . ARG A 1 252 ? 24.113 7.392 -13.170 1.00 96.62 252 ARG A CA 1
ATOM 1935 C C . ARG A 1 252 ? 24.207 5.918 -12.809 1.00 96.62 252 ARG A C 1
ATOM 1937 O O . ARG A 1 252 ? 24.680 5.609 -11.717 1.00 96.62 252 ARG A O 1
ATOM 1944 N N . LEU A 1 253 ? 23.763 5.043 -13.712 1.00 96.56 253 LEU A N 1
ATOM 1945 C CA . LEU A 1 253 ? 23.809 3.603 -13.498 1.00 96.56 253 LEU A CA 1
ATOM 1946 C C . LEU A 1 253 ? 25.254 3.088 -13.494 1.00 96.56 253 LEU A C 1
ATOM 1948 O O . LEU A 1 253 ? 25.618 2.335 -12.601 1.00 96.56 253 LEU A O 1
ATOM 1952 N N . SER A 1 254 ? 26.098 3.537 -14.428 1.00 96.88 254 SER A N 1
ATOM 1953 C CA . SER A 1 254 ? 27.500 3.107 -14.515 1.00 96.88 254 SER A CA 1
ATOM 1954 C C . SER A 1 254 ? 28.330 3.516 -13.298 1.00 96.88 254 SER A C 1
ATOM 1956 O O . SER A 1 254 ? 29.199 2.759 -12.870 1.00 96.88 254 SER A O 1
ATOM 1958 N N . ALA A 1 255 ? 28.041 4.677 -12.706 1.00 96.94 255 ALA A N 1
ATOM 1959 C CA . ALA A 1 255 ? 28.705 5.136 -11.490 1.00 96.94 255 ALA A CA 1
ATOM 1960 C C . ALA A 1 255 ? 28.227 4.420 -10.213 1.00 96.94 255 ALA A C 1
ATOM 1962 O O . ALA A 1 255 ? 28.945 4.441 -9.216 1.00 96.94 255 ALA A O 1
ATOM 1963 N N . ASN A 1 256 ? 27.034 3.813 -10.218 1.00 95.69 256 ASN A N 1
ATOM 1964 C CA . ASN A 1 256 ? 26.396 3.269 -9.017 1.00 95.69 256 ASN A CA 1
ATOM 1965 C C . ASN A 1 256 ? 25.727 1.918 -9.305 1.00 95.69 256 ASN A C 1
ATOM 1967 O O . ASN A 1 256 ? 24.509 1.787 -9.217 1.00 95.69 256 ASN A O 1
ATOM 1971 N N . LEU A 1 257 ? 26.538 0.919 -9.654 1.00 94.31 257 LEU A N 1
ATOM 1972 C CA . LEU A 1 257 ? 26.065 -0.420 -10.026 1.00 94.31 257 LEU A CA 1
ATOM 1973 C C . LEU A 1 257 ? 25.488 -1.230 -8.855 1.00 94.31 257 LEU A C 1
ATOM 1975 O O . LEU A 1 257 ? 24.755 -2.186 -9.083 1.00 94.31 257 LEU A O 1
ATOM 1979 N N . ASP A 1 258 ? 25.820 -0.858 -7.620 1.00 90.50 258 ASP A N 1
ATOM 1980 C CA . ASP A 1 258 ? 25.380 -1.561 -6.410 1.00 90.50 258 ASP A CA 1
ATOM 1981 C C . ASP A 1 258 ? 24.348 -0.750 -5.600 1.00 90.50 258 ASP A C 1
ATOM 1983 O O . ASP A 1 258 ? 23.886 -1.192 -4.544 1.00 90.50 258 ASP A O 1
ATOM 1987 N N . ASP A 1 259 ? 23.959 0.442 -6.074 1.00 89.25 259 ASP A N 1
ATOM 1988 C CA . ASP A 1 259 ? 23.032 1.329 -5.364 1.00 89.25 259 ASP A CA 1
ATOM 1989 C C . ASP A 1 259 ? 21.591 1.143 -5.857 1.00 89.25 259 ASP A C 1
ATOM 1991 O O . ASP A 1 259 ? 21.149 1.690 -6.872 1.00 89.25 259 ASP A O 1
ATOM 1995 N N . ARG A 1 260 ? 20.812 0.408 -5.061 1.00 80.31 260 ARG A N 1
ATOM 1996 C CA . ARG A 1 260 ? 19.397 0.120 -5.335 1.00 80.31 260 ARG A CA 1
ATOM 1997 C C . ARG A 1 260 ? 18.530 1.382 -5.432 1.00 80.31 260 ARG A C 1
ATOM 1999 O O . ARG A 1 260 ? 17.608 1.419 -6.247 1.00 80.31 260 ARG A O 1
ATOM 2006 N N . THR A 1 261 ? 18.823 2.420 -4.651 1.00 84.06 261 THR A N 1
ATOM 2007 C CA . THR A 1 261 ? 18.085 3.691 -4.716 1.00 84.06 261 THR A CA 1
ATOM 2008 C C . THR A 1 261 ? 18.346 4.367 -6.057 1.00 84.06 261 THR A C 1
ATOM 2010 O O . THR A 1 261 ? 17.426 4.865 -6.712 1.00 84.06 261 THR A O 1
ATOM 2013 N N . VAL A 1 262 ? 19.595 4.347 -6.526 1.00 88.81 262 VAL A N 1
ATOM 2014 C CA . VAL A 1 262 ? 19.931 4.850 -7.864 1.00 88.81 262 VAL A CA 1
ATOM 2015 C C . VAL A 1 262 ? 19.254 4.011 -8.947 1.00 88.81 262 VAL A C 1
ATOM 2017 O O . VAL A 1 262 ? 18.713 4.590 -9.888 1.00 88.81 262 VAL A O 1
ATOM 2020 N N . HIS A 1 263 ? 19.178 2.685 -8.801 1.00 87.94 263 HIS A N 1
ATOM 2021 C CA . HIS A 1 263 ? 18.482 1.816 -9.759 1.00 87.94 263 HIS A CA 1
ATOM 2022 C C . HIS A 1 263 ? 17.000 2.178 -9.914 1.00 87.94 263 HIS A C 1
ATOM 2024 O O . HIS A 1 263 ? 16.511 2.266 -11.040 1.00 87.94 263 HIS A O 1
ATOM 2030 N N . GLN A 1 264 ? 16.295 2.454 -8.811 1.00 82.44 264 GLN A N 1
ATOM 2031 C CA . GLN A 1 264 ? 14.899 2.911 -8.845 1.00 82.44 264 GLN A CA 1
ATOM 2032 C C . GLN A 1 264 ? 14.758 4.261 -9.565 1.00 82.44 264 GLN A C 1
ATOM 2034 O O . GLN A 1 264 ? 13.875 4.432 -10.408 1.00 82.44 264 GLN A O 1
ATOM 2039 N N . ASN A 1 265 ? 15.665 5.204 -9.299 1.00 86.38 265 ASN A N 1
ATOM 2040 C CA . ASN A 1 265 ? 15.682 6.503 -9.975 1.00 86.38 265 ASN A CA 1
ATOM 2041 C C . ASN A 1 265 ? 15.959 6.372 -11.481 1.00 86.38 265 ASN A C 1
ATOM 2043 O O . ASN A 1 265 ? 15.290 7.006 -12.298 1.00 86.38 265 ASN A O 1
ATOM 2047 N N . VAL A 1 266 ? 16.926 5.534 -11.865 1.00 91.88 266 VAL A N 1
ATOM 2048 C CA . VAL A 1 266 ? 17.234 5.230 -13.270 1.00 91.88 266 VAL A CA 1
ATOM 2049 C C . VAL A 1 266 ? 16.034 4.563 -13.937 1.00 91.88 266 VAL A C 1
ATOM 2051 O O . VAL A 1 266 ? 15.640 4.974 -15.022 1.00 91.88 266 VAL A O 1
ATOM 2054 N N . ALA A 1 267 ? 15.389 3.601 -13.280 1.00 87.94 267 ALA A N 1
ATOM 2055 C CA . ALA A 1 267 ? 14.177 2.959 -13.776 1.00 87.94 267 ALA A CA 1
ATOM 2056 C C . ALA A 1 267 ? 13.028 3.960 -14.018 1.00 87.94 267 ALA A C 1
ATOM 2058 O O . ALA A 1 267 ? 12.319 3.846 -15.022 1.00 87.94 267 ALA A O 1
ATOM 2059 N N . GLY A 1 268 ? 12.867 4.956 -13.142 1.00 85.75 268 GLY A N 1
ATOM 2060 C CA . GLY A 1 268 ? 11.939 6.073 -13.343 1.00 85.75 268 GLY A CA 1
ATOM 2061 C C . GLY A 1 268 ? 12.305 6.938 -14.555 1.00 85.75 268 GLY A C 1
ATOM 2062 O O . GLY A 1 268 ? 11.446 7.246 -15.378 1.00 85.75 268 GLY A O 1
ATOM 2063 N N . LEU A 1 269 ? 13.589 7.264 -14.738 1.00 91.56 269 LEU A N 1
ATOM 2064 C CA . LEU A 1 269 ? 14.057 7.987 -15.928 1.00 91.56 269 LEU A CA 1
ATOM 2065 C C . LEU A 1 269 ? 13.800 7.204 -17.222 1.00 91.56 269 LEU A C 1
ATOM 2067 O O . LEU A 1 269 ? 13.291 7.772 -18.183 1.00 91.56 269 LEU A O 1
ATOM 2071 N N . LEU A 1 270 ? 14.106 5.903 -17.248 1.00 93.31 270 LEU A N 1
ATOM 2072 C CA . LEU A 1 270 ? 13.880 5.046 -18.417 1.00 93.31 270 LEU A CA 1
ATOM 2073 C C . LEU A 1 270 ? 12.401 4.990 -18.816 1.00 93.31 270 LEU A C 1
ATOM 2075 O O . LEU A 1 270 ? 12.101 4.957 -20.008 1.00 93.31 270 LEU A O 1
ATOM 2079 N N . TRP A 1 271 ? 11.490 5.020 -17.837 1.00 89.94 271 TRP A N 1
ATOM 2080 C CA . TRP A 1 271 ? 10.055 5.134 -18.091 1.00 89.94 271 TRP A CA 1
ATOM 2081 C C . TRP A 1 271 ? 9.715 6.432 -18.830 1.00 89.94 271 TRP A C 1
ATOM 2083 O O . TRP A 1 271 ? 9.134 6.384 -19.911 1.00 89.94 271 TRP A O 1
ATOM 2093 N N . HIS A 1 272 ? 10.138 7.583 -18.302 1.00 90.81 272 HIS A N 1
ATOM 2094 C CA . HIS A 1 272 ? 9.861 8.876 -18.933 1.00 90.81 272 HIS A CA 1
ATOM 2095 C C . HIS A 1 272 ? 10.484 9.002 -20.329 1.00 90.81 272 HIS A C 1
ATOM 2097 O O . HIS A 1 272 ? 9.861 9.549 -21.236 1.00 90.81 272 HIS A O 1
ATOM 2103 N N . ILE A 1 273 ? 11.686 8.454 -20.533 1.00 94.31 273 ILE A N 1
ATOM 2104 C CA . ILE A 1 273 ? 12.328 8.420 -21.853 1.00 94.31 273 ILE A CA 1
ATOM 2105 C C . ILE A 1 273 ? 11.500 7.575 -22.830 1.00 94.31 273 ILE A C 1
ATOM 2107 O O . ILE A 1 273 ? 11.275 7.993 -23.964 1.00 94.31 273 ILE A O 1
ATOM 2111 N N . ALA A 1 274 ? 11.029 6.400 -22.402 1.00 92.88 274 ALA A N 1
ATOM 2112 C CA . ALA A 1 274 ? 10.179 5.546 -23.224 1.00 92.88 274 ALA A CA 1
ATOM 2113 C C . ALA A 1 274 ? 8.860 6.246 -23.598 1.00 92.88 274 ALA A C 1
ATOM 2115 O O . ALA A 1 274 ? 8.443 6.171 -24.753 1.00 92.88 274 ALA A O 1
ATOM 2116 N N . GLU A 1 275 ? 8.237 6.971 -22.663 1.00 90.38 275 GLU A N 1
ATOM 2117 C CA . GLU A 1 275 ? 7.027 7.761 -22.930 1.00 90.38 275 GLU A CA 1
ATOM 2118 C C . GLU A 1 275 ? 7.258 8.879 -23.950 1.00 90.38 275 GLU A C 1
ATOM 2120 O O . GLU A 1 275 ? 6.415 9.092 -24.824 1.00 90.38 275 GLU A O 1
ATOM 2125 N N . GLU A 1 276 ? 8.391 9.576 -23.865 1.00 91.75 276 GLU A N 1
ATOM 2126 C CA . GLU A 1 276 ? 8.731 10.648 -24.802 1.00 91.75 276 GLU A CA 1
ATOM 2127 C C . GLU A 1 276 ? 8.969 10.107 -26.219 1.00 91.75 276 GLU A C 1
ATOM 2129 O O . GLU A 1 276 ? 8.450 10.649 -27.196 1.00 91.75 276 GLU A O 1
ATOM 2134 N N . ILE A 1 277 ? 9.681 8.982 -26.340 1.00 92.75 277 ILE A N 1
ATOM 2135 C CA . ILE A 1 277 ? 9.901 8.301 -27.625 1.00 92.75 277 ILE A CA 1
ATOM 2136 C C . ILE A 1 277 ? 8.569 7.860 -28.246 1.00 92.75 277 ILE A C 1
ATOM 2138 O O . ILE A 1 277 ? 8.335 8.063 -29.442 1.00 92.75 277 ILE A O 1
ATOM 2142 N N . GLU A 1 278 ? 7.689 7.271 -27.438 1.00 89.62 278 GLU A N 1
ATOM 2143 C CA . GLU A 1 278 ? 6.372 6.818 -27.876 1.00 89.62 278 GLU A CA 1
ATOM 2144 C C . GLU A 1 278 ? 5.533 8.009 -28.374 1.00 89.62 278 GLU A C 1
ATOM 2146 O O . GLU A 1 278 ? 4.994 7.973 -29.480 1.00 89.62 278 GLU A O 1
ATOM 2151 N N . ARG A 1 279 ? 5.508 9.121 -27.621 1.00 85.06 279 ARG A N 1
ATOM 2152 C CA . ARG A 1 279 ? 4.816 10.363 -28.007 1.00 85.06 279 ARG A CA 1
ATOM 2153 C C . ARG A 1 279 ? 5.362 10.952 -29.311 1.00 85.06 279 ARG A C 1
ATOM 2155 O O . ARG A 1 279 ? 4.578 11.325 -30.184 1.00 85.06 279 ARG A O 1
ATOM 2162 N N . GLY A 1 280 ? 6.685 11.011 -29.465 1.00 80.31 280 GLY A N 1
ATOM 2163 C CA . GLY A 1 280 ? 7.335 11.522 -30.675 1.00 80.31 280 GLY A CA 1
ATOM 2164 C C . GLY A 1 280 ? 7.058 10.677 -31.924 1.00 80.31 280 GLY A C 1
ATOM 2165 O O . GLY A 1 280 ? 7.020 11.207 -33.034 1.00 80.31 280 GLY A O 1
ATOM 2166 N N . SER A 1 281 ? 6.803 9.378 -31.753 1.00 67.38 281 SER A N 1
ATOM 2167 C CA . SER A 1 281 ? 6.468 8.463 -32.851 1.00 67.38 281 SER A CA 1
ATOM 2168 C C . SER A 1 281 ? 5.078 8.736 -33.435 1.00 67.38 281 SER A C 1
ATOM 2170 O O . SER A 1 281 ? 4.911 8.701 -34.655 1.00 67.38 281 SER A O 1
ATOM 2172 N N . TYR A 1 282 ? 4.099 9.096 -32.594 1.00 61.88 282 TYR A N 1
ATOM 2173 C CA . TYR A 1 282 ? 2.754 9.468 -33.053 1.00 61.88 282 TYR A CA 1
ATOM 2174 C C . TYR A 1 282 ? 2.757 10.730 -33.916 1.00 61.88 282 TYR A C 1
ATOM 2176 O O . TYR A 1 282 ? 2.108 10.754 -34.959 1.00 61.88 282 TYR A O 1
ATOM 2184 N N . GLY A 1 283 ? 3.541 11.746 -33.541 1.00 63.31 283 GLY A N 1
ATOM 2185 C CA . GLY A 1 283 ? 3.642 12.982 -34.326 1.00 63.31 283 GLY A CA 1
ATOM 2186 C C . GLY A 1 283 ? 4.206 12.767 -35.738 1.00 63.31 283 GLY A C 1
ATOM 2187 O O . GLY A 1 283 ? 3.853 13.494 -36.665 1.00 63.31 283 GLY A O 1
ATOM 2188 N N . ILE A 1 284 ? 5.054 11.750 -35.929 1.00 62.19 284 ILE A N 1
ATOM 2189 C CA . ILE A 1 284 ? 5.569 11.365 -37.253 1.00 62.19 284 ILE A CA 1
ATOM 2190 C C . ILE A 1 284 ? 4.529 10.551 -38.024 1.00 62.19 284 ILE A C 1
ATOM 2192 O O . ILE A 1 284 ? 4.343 10.784 -39.215 1.00 62.19 284 ILE A O 1
ATOM 2196 N N . ALA A 1 285 ? 3.834 9.620 -37.365 1.00 66.12 285 ALA A N 1
ATOM 2197 C CA . ALA A 1 285 ? 2.780 8.831 -37.999 1.00 66.12 285 ALA A CA 1
ATOM 2198 C C . ALA A 1 285 ? 1.642 9.717 -38.538 1.00 66.12 285 ALA A C 1
ATOM 2200 O O . ALA A 1 285 ? 1.192 9.514 -39.662 1.00 66.12 285 ALA A O 1
ATOM 2201 N N . GLU A 1 286 ? 1.238 10.736 -37.777 1.00 67.38 286 GLU A N 1
ATOM 2202 C CA . GLU A 1 286 ? 0.218 11.708 -38.181 1.00 67.38 286 GLU A CA 1
ATOM 2203 C C . GLU A 1 286 ? 0.684 12.576 -39.360 1.00 67.38 286 GLU A C 1
ATOM 2205 O O . GLU A 1 286 ? -0.046 12.731 -40.337 1.00 67.38 286 GLU A O 1
ATOM 2210 N N . ARG A 1 287 ? 1.935 13.060 -39.336 1.00 66.69 287 ARG A N 1
ATOM 2211 C CA . ARG A 1 287 ? 2.521 13.798 -40.468 1.00 66.69 287 ARG A CA 1
ATOM 2212 C C . ARG A 1 287 ? 2.605 12.944 -41.734 1.00 66.69 287 ARG A C 1
ATOM 2214 O O . ARG A 1 287 ? 2.241 13.412 -42.805 1.00 66.69 287 ARG A O 1
ATOM 2221 N N . ASN A 1 288 ? 3.046 11.694 -41.611 1.00 71.12 288 ASN A N 1
ATOM 2222 C CA . ASN A 1 288 ? 3.135 10.769 -42.739 1.00 71.12 288 ASN A CA 1
ATOM 2223 C C . ASN A 1 288 ? 1.753 10.442 -43.325 1.00 71.12 288 ASN A C 1
ATOM 2225 O O . ASN A 1 288 ? 1.642 10.256 -44.534 1.00 71.12 288 ASN A O 1
ATOM 2229 N N . LEU A 1 289 ? 0.711 10.375 -42.488 1.00 75.19 289 LEU A N 1
ATOM 2230 C CA . LEU A 1 289 ? -0.669 10.199 -42.938 1.00 75.19 289 LEU A CA 1
ATOM 2231 C C . LEU A 1 289 ? -1.153 11.427 -43.718 1.00 75.19 289 LEU A C 1
ATOM 2233 O O . LEU A 1 289 ? -1.643 11.265 -44.830 1.00 75.19 289 LEU A O 1
ATOM 2237 N N . MET A 1 290 ? -0.935 12.638 -43.193 1.00 67.75 290 MET A N 1
ATOM 2238 C CA . MET A 1 290 ? -1.280 13.884 -43.892 1.00 67.75 290 MET A CA 1
ATOM 2239 C C . MET A 1 290 ? -0.558 13.997 -45.244 1.00 67.75 290 MET A C 1
ATOM 2241 O O . MET A 1 290 ? -1.189 14.274 -46.258 1.00 67.75 290 MET A O 1
ATOM 2245 N N . GLU A 1 291 ? 0.744 13.701 -45.297 1.00 77.19 291 GLU A N 1
ATOM 2246 C CA . GLU A 1 291 ? 1.510 13.704 -46.553 1.00 77.19 291 GLU A CA 1
ATOM 2247 C C . GLU A 1 291 ? 1.045 12.627 -47.551 1.00 77.19 291 GLU A C 1
ATOM 2249 O O . GLU A 1 291 ? 1.206 12.796 -48.761 1.00 77.19 291 GLU A O 1
ATOM 2254 N N . ALA A 1 292 ? 0.503 11.502 -47.072 1.00 75.81 292 ALA A N 1
ATOM 2255 C CA . ALA A 1 292 ? -0.067 10.461 -47.925 1.00 75.81 292 ALA A CA 1
ATOM 2256 C C . ALA A 1 292 ? -1.458 10.848 -48.456 1.00 75.81 292 ALA A C 1
ATOM 2258 O O . ALA A 1 292 ? -1.762 10.541 -49.607 1.00 75.81 292 ALA A O 1
ATOM 2259 N N . GLU A 1 293 ? -2.268 11.544 -47.653 1.00 72.25 293 GLU A N 1
ATOM 2260 C CA . GLU A 1 293 ? -3.571 12.087 -48.055 1.00 72.25 293 GLU A CA 1
ATOM 2261 C C . GLU A 1 293 ? -3.435 13.247 -49.052 1.00 72.25 293 GLU A C 1
ATOM 2263 O O . GLU A 1 293 ? -4.206 13.317 -50.000 1.00 72.25 293 GLU A O 1
ATOM 2268 N N . GLU A 1 294 ? -2.421 14.107 -48.917 1.00 74.25 294 GLU A N 1
ATOM 2269 C CA . GLU A 1 294 ? -2.140 15.195 -49.874 1.00 74.25 294 GLU A CA 1
ATOM 2270 C C . GLU A 1 294 ? -1.634 14.704 -51.245 1.00 74.25 294 GLU A C 1
ATOM 2272 O O . GLU A 1 294 ? -1.610 15.465 -52.215 1.00 74.25 294 GLU A O 1
ATOM 2277 N N . ARG A 1 295 ? -1.189 13.444 -51.335 1.00 67.19 295 ARG A N 1
ATOM 2278 C CA . ARG A 1 295 ? -0.697 12.812 -52.574 1.00 67.19 295 ARG A CA 1
ATOM 2279 C C . ARG A 1 295 ? -1.769 12.003 -53.319 1.00 67.19 295 ARG A C 1
ATOM 2281 O O . ARG A 1 295 ? -1.432 11.376 -54.327 1.00 67.19 295 ARG A O 1
ATOM 2288 N N . LEU A 1 296 ? -3.013 12.009 -52.836 1.00 59.25 296 LEU A N 1
ATOM 2289 C CA . LEU A 1 296 ? -4.200 11.403 -53.457 1.00 59.25 296 LEU A CA 1
ATOM 2290 C C . LEU A 1 296 ? -5.116 12.478 -54.053 1.00 59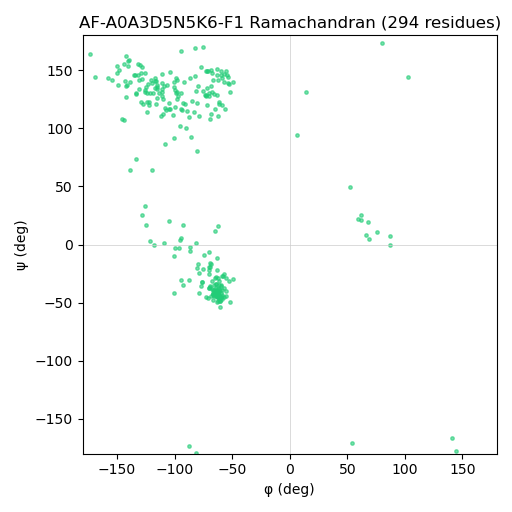.25 296 LEU A C 1
ATOM 2292 O O . LEU A 1 296 ? -5.718 12.180 -55.111 1.00 59.25 296 LEU A O 1
#

Sequence (296 aa):
PSNGEVINFQVPAGSTLDGTISSIWEPTLTAPDGERPIAESNDNSYVLSTAINQSGTWRISVWGNDRMTLNINLVADTAPTLGFVSPPSVTRRDHLRLDYVANDDYGMAELDLVITPAPTDGMDDQFGPIDAITRDLKGEEPTHSSTPTRIEGPRFIDLVAHPWAGLPVNIQMHARDNAGQTAQSDMRSIVLPEREFSHPVAQKLIAIRRTLLRHPDRALEMQQALLPVLYAPQAFNGQIGVFLALSVAENRLSANLDDRTVHQNVAGLLWHIAEEIERGSYGIAERNLMEAEERL

Foldseek 3Di:
DPPAAEEEDEDEAFDKDKDKFQAQADKWKADPVGTDDWDDDDHRIIIDIGGDHDFAWIFIDGPNHTNHIYRYHYDYFDFKDKEFPDAWDADPVLWTWTWIKIAGPQAWPFKKKWKAADDPDPPPPQQPPDDTDIDGQQDDDDPDPGHDRMGTDGDIHDCQLPLQAQGKMKIKMWTAHPVGHIDIYDIHIDRRHYDDFDQPLLVLLLVLLNCCRRCLVCLVVSLVSLVVVLVCCVSLPVPPVLNVLSVVLSVLSVVCSPDNVSSNVSSSSSNVSSVVSRVSVVVVVVVVVVVVVVVD

Mean predicted aligned error: 10.99 Å

Organism: NCBI:txid168935

InterPro domains:
  IPR012683 Conserved hypothetical protein CHP02302, transmembrane [PF13779] (8-296)

Radius of gyration: 32.49 Å; Cα contacts (8 Å, |Δi|>4): 551; chains: 1; bounding box: 70×41×107 Å